Protein AF-A0A933JXW0-F1 (afdb_monomer_lite)

pLDDT: mean 85.75, std 12.62, range [46.47, 98.12]

Sequence (187 aa):
MNSQSIALPLPRIQVPAYEPKTVLMDVRPHVHRRESYLVHEVRIKVIALFQLLSITNVPSGILRIVSGLTSNDLSSTISGILTLAFGVVLVWSGLLLWRLERRGAMMASILSTLSLLVFPLGTVVGAYILWVFHSKKGRVVLSPEYQKVVELTPHLSSTRPAVIRVAAFLGFFGTLALIGLAAMLRA

Secondary structure (DSSP, 8-state):
-------PPPP----------S-----HHHHHHHHHHHHHHHHHHHHHHHHHGGGGHHHHHHHHHHHHHHTT-HHHHHHHHHHHHHHHHHHHHHHHHHTT-HHHHHHHHHHHHHHTTSTTHHHHHHHHHHHHHHSHHHHHHTSHHHHHHHHH-TTS----HHHHHHHHHHHHHHHHHHHHHHHHTT-

Foldseek 3Di:
DDDDDDDDDDPPPPPPPPPVPDPPPPLVVLVVVCVVLLVLLLVLLLQLLLLLLLLVLQVVLVVQLVVCVVVVNPVSNVVSVVSNVSSVLSNVLSVCSNLLAPVSLVSLLVVLVVLCVVPDPSVVVSVVSNCSCPPPSNVVSSDPVNSVSCVSCVVPPSDPVVVNVVSNVCSNVVVVVVVVVVVVVVD

Radius of gyration: 27.24 Å; chains: 1; bounding box: 40×45×106 Å

Structure (mmCIF, N/CA/C/O backbone):
data_AF-A0A933JXW0-F1
#
_entry.id   AF-A0A933JXW0-F1
#
loop_
_atom_site.group_PDB
_atom_site.id
_atom_site.type_symbol
_atom_site.label_atom_id
_atom_site.label_alt_id
_atom_site.label_comp_id
_atom_site.label_asym_id
_atom_site.label_entity_id
_atom_site.label_seq_id
_atom_site.pdbx_PDB_ins_code
_atom_site.Cartn_x
_atom_site.Cartn_y
_atom_site.Cartn_z
_atom_site.occupancy
_atom_site.B_iso_or_equiv
_atom_site.auth_seq_id
_atom_site.auth_comp_id
_atom_site.auth_asym_id
_atom_site.auth_atom_id
_atom_site.pdbx_PDB_model_num
ATOM 1 N N . MET A 1 1 ? 5.692 -33.710 79.771 1.00 46.47 1 MET A N 1
ATOM 2 C CA . MET A 1 1 ? 6.501 -32.771 78.962 1.00 46.47 1 MET A CA 1
ATOM 3 C C . MET A 1 1 ? 5.532 -31.889 78.195 1.00 46.47 1 MET A C 1
ATOM 5 O O . MET A 1 1 ? 4.796 -32.408 77.372 1.00 46.47 1 MET A O 1
ATOM 9 N N . ASN A 1 2 ? 5.427 -30.615 78.576 1.00 49.09 2 ASN A N 1
ATOM 10 C CA . ASN A 1 2 ? 4.367 -29.701 78.145 1.00 49.09 2 ASN A CA 1
ATOM 11 C C . ASN A 1 2 ? 4.966 -28.686 77.158 1.00 49.09 2 ASN A C 1
ATOM 13 O O . ASN A 1 2 ? 5.716 -27.803 77.570 1.00 49.09 2 ASN A O 1
ATOM 17 N N . SER A 1 3 ? 4.720 -28.858 75.859 1.00 57.09 3 SER A N 1
ATOM 18 C CA . SER A 1 3 ? 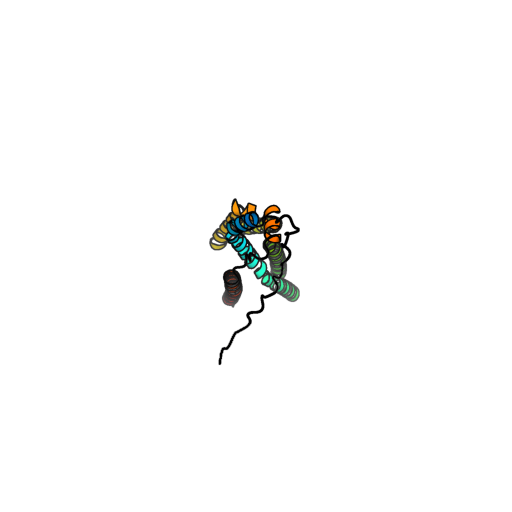5.267 -28.004 74.799 1.00 57.09 3 SER A CA 1
ATOM 19 C C . SER A 1 3 ? 4.346 -26.809 74.548 1.00 57.09 3 SER A C 1
ATOM 21 O O . SER A 1 3 ? 3.437 -26.874 73.722 1.00 57.09 3 SER A O 1
ATOM 23 N N . GLN A 1 4 ? 4.569 -25.711 75.270 1.00 59.31 4 GLN A N 1
ATOM 24 C CA . GLN A 1 4 ? 3.925 -24.434 74.969 1.00 59.31 4 GLN A CA 1
ATOM 25 C C . GLN A 1 4 ? 4.666 -23.747 73.815 1.00 59.31 4 GLN A C 1
ATOM 27 O O . GLN A 1 4 ? 5.760 -23.214 73.983 1.00 59.31 4 GLN A O 1
ATOM 32 N N . SER A 1 5 ? 4.073 -23.785 72.625 1.00 62.28 5 SER A N 1
ATOM 33 C CA . SER A 1 5 ? 4.514 -23.020 71.459 1.00 62.28 5 SER A CA 1
ATOM 34 C C . SER A 1 5 ? 4.111 -21.552 71.617 1.00 62.28 5 SER A C 1
ATOM 36 O O . SER A 1 5 ? 2.931 -21.209 71.533 1.00 62.28 5 SER A O 1
ATOM 38 N N . ILE A 1 6 ? 5.097 -20.687 71.851 1.00 63.91 6 ILE A N 1
ATOM 39 C CA . ILE A 1 6 ? 4.938 -19.233 71.937 1.00 63.91 6 ILE A CA 1
ATOM 40 C C . ILE A 1 6 ? 4.734 -18.692 70.514 1.00 63.91 6 ILE A C 1
ATOM 42 O O . ILE A 1 6 ? 5.679 -18.599 69.733 1.00 63.91 6 ILE A O 1
ATOM 46 N N . ALA A 1 7 ? 3.492 -18.360 70.160 1.00 65.31 7 ALA A N 1
ATOM 47 C CA . ALA A 1 7 ? 3.180 -17.671 68.912 1.00 65.31 7 ALA A CA 1
ATOM 48 C C . ALA A 1 7 ? 3.535 -16.183 69.055 1.00 65.31 7 ALA A C 1
ATOM 50 O O . ALA A 1 7 ? 2.839 -15.428 69.734 1.00 65.31 7 ALA A O 1
ATOM 51 N N . LEU A 1 8 ? 4.638 -15.762 68.433 1.00 72.31 8 LEU A N 1
ATOM 52 C CA . LEU A 1 8 ? 5.007 -14.350 68.350 1.00 72.31 8 LEU A CA 1
ATOM 53 C C . LEU A 1 8 ? 4.041 -13.613 67.403 1.00 72.31 8 LEU A C 1
ATOM 55 O O . LEU A 1 8 ? 3.869 -14.047 66.260 1.00 72.31 8 LEU A O 1
ATOM 59 N N . PRO A 1 9 ? 3.420 -12.498 67.830 1.00 72.06 9 PRO A N 1
ATOM 60 C CA . PRO A 1 9 ? 2.571 -11.701 66.958 1.00 72.06 9 PRO A CA 1
ATOM 61 C C . PRO A 1 9 ? 3.436 -11.017 65.897 1.00 72.06 9 PRO A C 1
ATOM 63 O O . PRO A 1 9 ? 4.339 -10.242 66.214 1.00 72.06 9 PRO A O 1
ATOM 66 N N . LEU A 1 10 ? 3.164 -11.310 64.624 1.00 73.31 10 LEU A N 1
ATOM 67 C CA . LEU A 1 10 ? 3.847 -10.650 63.519 1.00 73.31 10 LEU A CA 1
ATOM 68 C C . LEU A 1 10 ? 3.541 -9.143 63.547 1.00 73.31 10 LEU A C 1
ATOM 70 O O . LEU A 1 10 ? 2.382 -8.757 63.743 1.00 73.31 10 LEU A O 1
ATOM 74 N N . PRO A 1 11 ? 4.553 -8.282 63.340 1.00 70.50 11 PRO A N 1
ATOM 75 C CA . PRO A 1 11 ? 4.348 -6.847 63.278 1.00 70.50 11 PRO A CA 1
ATOM 76 C C . PRO A 1 11 ? 3.364 -6.536 62.152 1.00 70.50 11 PRO A C 1
ATOM 78 O O . PRO A 1 11 ? 3.542 -6.948 61.005 1.00 70.50 11 PRO A O 1
ATOM 81 N N . ARG A 1 12 ? 2.292 -5.819 62.497 1.00 68.69 12 ARG A N 1
ATOM 82 C CA . ARG A 1 12 ? 1.286 -5.369 61.539 1.00 68.69 12 ARG A CA 1
ATOM 83 C C . ARG A 1 12 ? 1.947 -4.298 60.669 1.00 68.69 12 ARG A C 1
ATOM 85 O O . ARG A 1 12 ? 1.991 -3.134 61.053 1.00 68.69 12 ARG A O 1
ATOM 92 N N . ILE A 1 13 ? 2.521 -4.703 59.536 1.00 66.25 13 ILE A N 1
ATOM 93 C CA . ILE A 1 13 ? 3.057 -3.775 58.539 1.00 66.25 13 ILE A CA 1
ATOM 94 C C . ILE A 1 13 ? 1.866 -2.942 58.059 1.00 66.25 13 ILE A C 1
ATOM 96 O O . ILE A 1 13 ? 1.022 -3.425 57.305 1.00 66.25 13 ILE A O 1
ATOM 100 N N . GLN A 1 14 ? 1.758 -1.707 58.550 1.00 63.06 14 GLN A N 1
ATOM 101 C CA . GLN A 1 14 ? 0.865 -0.713 57.973 1.00 63.06 14 GLN A CA 1
ATOM 102 C C . GLN A 1 14 ? 1.442 -0.376 56.604 1.00 63.06 14 GLN A C 1
ATOM 104 O O . GLN A 1 14 ? 2.359 0.433 56.485 1.00 63.06 14 GLN A O 1
ATOM 109 N N . VAL A 1 15 ? 0.955 -1.065 55.572 1.00 67.19 15 VAL A N 1
ATOM 110 C CA . VAL A 1 15 ? 1.207 -0.661 54.192 1.00 67.19 15 VAL A CA 1
ATOM 111 C C . VAL A 1 15 ? 0.552 0.714 54.062 1.00 67.19 15 VAL A C 1
ATOM 113 O O . VAL A 1 15 ? -0.668 0.794 54.244 1.00 67.19 15 VAL A O 1
ATOM 116 N N . PRO A 1 16 ? 1.317 1.801 53.851 1.00 59.00 16 PRO A N 1
ATOM 117 C CA . PRO A 1 16 ? 0.721 3.113 53.662 1.00 59.00 16 PRO A CA 1
ATOM 118 C C . PRO A 1 16 ? -0.283 2.983 52.522 1.00 59.00 16 PRO A C 1
ATOM 120 O O . PRO A 1 16 ? 0.035 2.386 51.489 1.00 59.00 16 PRO A O 1
ATOM 123 N N . ALA A 1 17 ? -1.508 3.462 52.743 1.00 60.62 17 ALA A N 1
ATOM 124 C CA . ALA A 1 17 ? -2.527 3.478 51.710 1.00 60.62 17 ALA A CA 1
ATOM 125 C C . ALA A 1 17 ? -1.896 4.108 50.467 1.00 60.62 17 ALA A C 1
ATOM 127 O O . ALA A 1 17 ? -1.438 5.250 50.507 1.00 60.62 17 ALA A O 1
ATOM 128 N N . TYR A 1 18 ? -1.783 3.323 49.397 1.00 58.16 18 TYR A N 1
ATOM 129 C CA . TYR A 1 18 ? -1.352 3.834 48.111 1.00 58.16 18 TYR A CA 1
ATOM 130 C C . TYR A 1 18 ? -2.444 4.798 47.658 1.00 58.16 18 TYR A C 1
ATOM 132 O O . TYR A 1 18 ? -3.437 4.380 47.071 1.00 58.16 18 TYR A O 1
ATOM 140 N N . GLU A 1 19 ? -2.310 6.074 48.012 1.00 52.84 19 GLU A N 1
ATOM 141 C CA . GLU A 1 19 ? -3.085 7.136 47.397 1.00 52.84 19 GLU A CA 1
ATOM 142 C C . GLU A 1 19 ? -2.586 7.239 45.955 1.00 52.84 19 GLU A C 1
ATOM 144 O O . GLU A 1 19 ? -1.436 7.644 45.736 1.00 52.84 19 GLU A O 1
ATOM 149 N N . PRO A 1 20 ? -3.388 6.835 44.950 1.00 56.78 20 PRO A N 1
ATOM 150 C CA . PRO A 1 20 ? -2.984 6.989 43.569 1.00 56.78 20 PRO A CA 1
ATOM 151 C C . PRO A 1 20 ? -2.892 8.489 43.301 1.00 56.78 20 PRO A C 1
ATOM 153 O O . PRO A 1 20 ? -3.889 9.176 43.103 1.00 56.78 20 PRO A O 1
ATOM 156 N N . LYS A 1 21 ? -1.668 9.017 43.296 1.00 52.41 21 LYS A N 1
ATOM 157 C CA . LYS A 1 21 ? -1.374 10.445 43.102 1.00 52.41 21 LYS A CA 1
ATOM 158 C C . LYS A 1 21 ? -1.603 10.928 41.664 1.00 52.41 21 LYS A C 1
ATOM 160 O O . LYS A 1 21 ? -1.083 11.958 41.251 1.00 52.41 21 LYS A O 1
ATOM 165 N N . THR A 1 22 ? -2.382 10.185 40.889 1.00 56.19 22 THR A N 1
ATOM 166 C CA . THR A 1 22 ? -2.849 10.568 39.566 1.00 56.19 22 THR A CA 1
ATOM 167 C C . THR A 1 22 ? -4.348 10.359 39.561 1.00 56.19 22 THR A C 1
ATOM 169 O O . THR A 1 22 ? -4.837 9.274 39.864 1.00 56.19 22 THR A O 1
ATOM 172 N N . VAL A 1 23 ? -5.083 11.414 39.223 1.00 54.91 23 VAL A N 1
ATOM 173 C CA . VAL A 1 23 ? -6.405 11.295 38.616 1.00 54.91 23 VAL A CA 1
ATOM 174 C C . VAL A 1 23 ? -6.299 10.156 37.604 1.00 54.91 23 VAL A C 1
ATOM 176 O O . VAL A 1 23 ? -5.607 10.306 36.598 1.00 54.91 23 VAL A O 1
ATOM 179 N N . LEU A 1 24 ? -6.864 8.990 37.926 1.00 58.66 24 LEU A N 1
ATOM 180 C CA . LEU A 1 24 ? -6.909 7.840 37.034 1.00 58.66 24 LEU A CA 1
ATOM 181 C C . LEU A 1 24 ? -7.646 8.325 35.789 1.00 58.66 24 LEU A C 1
ATOM 183 O O . LEU A 1 24 ? -8.874 8.383 35.790 1.00 58.66 24 LEU A O 1
ATOM 187 N N . MET A 1 25 ? -6.912 8.763 34.762 1.00 60.22 25 MET A N 1
ATOM 188 C CA . MET A 1 25 ? -7.481 9.018 33.449 1.00 60.22 25 MET A CA 1
ATOM 189 C C . MET A 1 25 ? -8.135 7.700 33.074 1.00 60.22 25 MET A C 1
ATOM 191 O O . MET A 1 25 ? -7.435 6.711 32.872 1.00 60.22 25 MET A O 1
ATOM 195 N N . ASP A 1 26 ? -9.464 7.642 33.138 1.00 69.75 26 ASP A N 1
ATOM 196 C CA . ASP A 1 26 ? -10.173 6.394 32.934 1.00 69.75 26 ASP A CA 1
ATOM 197 C C . ASP A 1 26 ? -9.911 5.963 31.487 1.00 69.75 26 ASP A C 1
ATOM 199 O O . ASP A 1 26 ? -10.467 6.517 30.541 1.00 69.75 26 ASP A O 1
ATOM 203 N N . VAL A 1 27 ? -8.978 5.026 31.301 1.00 69.75 27 VAL A N 1
ATOM 204 C CA . VAL A 1 27 ? -8.560 4.547 29.976 1.00 69.75 27 VAL A CA 1
ATOM 205 C C . VAL A 1 27 ? -9.618 3.600 29.396 1.00 69.75 27 VAL A C 1
ATOM 207 O O . VAL A 1 27 ? -9.649 3.366 28.187 1.00 69.75 27 VAL A O 1
ATOM 210 N N . ARG A 1 28 ? -10.540 3.087 30.224 1.00 75.56 28 ARG A N 1
ATOM 211 C CA . ARG A 1 28 ? -11.596 2.142 29.824 1.00 75.56 28 ARG A CA 1
ATOM 212 C C . ARG A 1 28 ? -12.450 2.632 28.642 1.00 75.56 28 ARG A C 1
ATOM 214 O O . ARG A 1 28 ? -12.614 1.852 27.701 1.00 75.56 28 ARG A O 1
ATOM 221 N N . PRO A 1 29 ? -12.940 3.890 28.585 1.00 79.44 29 PRO A N 1
ATOM 222 C CA . PRO A 1 29 ? -13.642 4.406 27.405 1.00 79.44 29 PRO A CA 1
ATOM 223 C C . PRO A 1 29 ? -12.790 4.402 26.127 1.00 79.44 29 PRO A C 1
ATOM 225 O O . PRO A 1 29 ? -13.317 4.154 25.040 1.00 79.44 29 PRO A O 1
ATOM 228 N N . HIS A 1 30 ? -11.479 4.642 26.228 1.00 83.19 30 HIS A N 1
ATOM 229 C CA . HIS A 1 30 ? -10.567 4.615 25.080 1.00 83.19 30 HIS A CA 1
ATOM 230 C C . HIS A 1 30 ? -10.303 3.182 24.590 1.00 83.19 30 HIS A C 1
ATOM 232 O O . HIS A 1 30 ? -10.285 2.948 23.380 1.00 83.19 30 HIS A O 1
ATOM 238 N N . VAL A 1 31 ? -10.187 2.221 25.512 1.00 83.81 31 VAL A N 1
ATOM 239 C CA . VAL A 1 31 ? -10.064 0.781 25.219 1.00 83.81 31 VAL A CA 1
ATOM 240 C C . VAL A 1 31 ? -11.294 0.272 24.473 1.00 83.81 31 VAL A C 1
ATOM 242 O O . VAL A 1 31 ? -11.166 -0.231 23.357 1.00 83.81 31 VAL A O 1
ATOM 245 N N . HIS A 1 32 ? -12.492 0.498 25.021 1.00 84.88 32 HIS A N 1
ATOM 246 C CA . HIS A 1 32 ? -13.736 0.024 24.410 1.00 84.88 32 HIS A CA 1
ATOM 247 C C . HIS A 1 32 ? -13.980 0.648 23.026 1.00 84.88 32 HIS A C 1
ATOM 249 O O . HIS A 1 32 ? -14.412 -0.016 22.075 1.00 84.88 32 HIS A O 1
ATOM 255 N N . ARG A 1 33 ? -13.634 1.937 22.880 1.00 86.12 33 ARG A N 1
ATOM 256 C CA . ARG A 1 33 ? -13.668 2.617 21.583 1.00 86.12 33 ARG A CA 1
ATOM 257 C C . ARG A 1 33 ? -12.732 1.929 20.592 1.00 86.12 33 ARG A C 1
ATOM 259 O O . ARG A 1 33 ? -13.157 1.669 19.472 1.00 86.12 33 ARG A O 1
ATOM 266 N N . ARG A 1 34 ? -11.492 1.608 20.970 1.00 86.06 34 ARG A N 1
ATOM 267 C CA . ARG A 1 34 ? -10.531 0.973 20.057 1.00 86.06 34 ARG A CA 1
ATOM 268 C C . ARG A 1 34 ? -10.927 -0.449 19.672 1.00 86.06 34 ARG A C 1
ATOM 270 O O . ARG A 1 34 ? -10.869 -0.781 18.491 1.00 86.06 34 ARG A O 1
ATOM 277 N N . GLU A 1 35 ? -11.383 -1.264 20.619 1.00 87.44 35 GLU A N 1
ATOM 278 C CA . GLU A 1 35 ? -11.841 -2.638 20.357 1.00 87.44 35 GLU A CA 1
ATOM 279 C C . GLU A 1 35 ? -12.924 -2.689 19.271 1.00 87.44 35 GLU A C 1
ATOM 281 O O . GLU A 1 35 ? -12.872 -3.526 18.367 1.00 87.44 35 GLU A O 1
ATOM 286 N N . SER A 1 36 ? -13.837 -1.714 19.286 1.00 89.06 36 SER A N 1
ATOM 287 C CA . SER A 1 36 ? -14.923 -1.587 18.307 1.00 89.06 36 SER A CA 1
ATOM 288 C C . SER A 1 36 ? -14.447 -1.323 16.867 1.00 89.06 36 SER A C 1
ATOM 290 O O . SER A 1 36 ? -15.160 -1.638 15.908 1.00 89.06 36 SER A O 1
ATOM 292 N N . TYR A 1 37 ? -13.248 -0.756 16.690 1.00 91.62 37 TYR A N 1
ATOM 293 C CA . TYR A 1 37 ? -12.676 -0.404 15.383 1.00 91.62 37 TYR A CA 1
ATOM 294 C C . TYR A 1 37 ? -11.429 -1.215 15.007 1.00 91.62 37 TYR A C 1
ATOM 296 O O . TYR A 1 37 ? -10.951 -1.105 13.875 1.00 91.62 37 TYR A O 1
ATOM 304 N N . LEU A 1 38 ? -10.949 -2.090 15.893 1.00 89.88 38 LEU A N 1
ATOM 305 C CA . LEU A 1 38 ? -9.699 -2.835 15.730 1.00 89.88 38 LEU A CA 1
ATOM 306 C C . LEU A 1 38 ? -9.685 -3.691 14.456 1.00 89.88 38 LEU A C 1
ATOM 308 O O . LEU A 1 38 ? -8.700 -3.708 13.723 1.00 89.88 38 LEU A O 1
ATOM 312 N N . VAL A 1 39 ? -10.806 -4.337 14.122 1.00 89.38 39 VAL A N 1
ATOM 313 C CA . VAL A 1 39 ? -10.937 -5.115 12.874 1.00 89.38 39 VAL A CA 1
ATOM 314 C C . VAL A 1 39 ? -10.747 -4.233 11.636 1.00 89.38 39 VAL A C 1
ATOM 316 O O . VAL A 1 39 ? -10.154 -4.663 10.648 1.00 89.38 39 VAL A O 1
ATOM 319 N N . HIS A 1 40 ? -11.242 -2.996 11.671 1.00 91.44 40 HIS A N 1
ATOM 320 C CA . HIS A 1 40 ? -11.142 -2.069 10.544 1.00 91.44 40 HIS A CA 1
ATOM 321 C C . HIS A 1 40 ? -9.738 -1.463 10.442 1.00 91.44 40 HIS A C 1
ATOM 323 O O . HIS A 1 40 ? -9.215 -1.325 9.339 1.00 91.44 40 HIS A O 1
ATOM 329 N N . GLU A 1 41 ? -9.090 -1.206 11.581 1.00 92.31 41 GLU A N 1
ATOM 330 C CA . GLU A 1 41 ? -7.670 -0.843 11.656 1.00 92.31 41 GLU A CA 1
ATOM 331 C C . GLU A 1 41 ? -6.778 -1.924 11.024 1.00 92.31 41 GLU A C 1
ATOM 333 O O . GLU A 1 41 ? -5.920 -1.611 10.198 1.00 92.31 41 GLU A O 1
ATOM 338 N N . VAL A 1 42 ? -7.030 -3.205 11.326 1.00 91.19 42 VAL A N 1
ATOM 339 C CA . VAL A 1 42 ? -6.318 -4.339 10.709 1.00 91.19 42 VAL A CA 1
ATOM 340 C C . VAL A 1 42 ? -6.505 -4.357 9.196 1.00 91.19 42 VAL A C 1
ATOM 342 O O . VAL A 1 42 ? -5.530 -4.525 8.471 1.00 91.19 42 VAL A O 1
ATOM 345 N N . ARG A 1 43 ? -7.734 -4.163 8.696 1.00 92.38 43 ARG A N 1
ATOM 346 C CA . ARG A 1 43 ? -8.008 -4.135 7.246 1.00 92.38 43 ARG A CA 1
ATOM 347 C C . ARG A 1 43 ? -7.206 -3.043 6.543 1.00 92.38 43 ARG A C 1
ATOM 349 O O . ARG A 1 43 ? -6.612 -3.310 5.504 1.00 92.38 43 ARG A O 1
ATOM 356 N N . ILE A 1 44 ? -7.142 -1.848 7.131 1.00 93.94 44 ILE A N 1
ATOM 357 C CA . ILE A 1 44 ? -6.343 -0.734 6.604 1.00 93.94 44 ILE A CA 1
ATOM 358 C C . ILE A 1 44 ? -4.852 -1.093 6.598 1.00 93.94 44 ILE A C 1
ATOM 360 O O . ILE A 1 44 ? -4.186 -0.885 5.587 1.00 93.94 44 ILE A O 1
ATOM 364 N N . LYS A 1 45 ? -4.334 -1.702 7.672 1.00 92.69 45 LYS A N 1
ATOM 365 C CA . LYS A 1 45 ? -2.928 -2.140 7.736 1.00 92.69 45 LYS A CA 1
ATOM 366 C C . LYS A 1 45 ? -2.596 -3.264 6.756 1.00 92.69 45 LYS A C 1
ATOM 368 O O . LYS A 1 45 ? -1.493 -3.291 6.226 1.00 92.69 45 LYS A O 1
ATOM 373 N N . VAL A 1 46 ? -3.532 -4.168 6.472 1.00 90.94 46 VAL A N 1
ATOM 374 C CA . VAL A 1 46 ? -3.358 -5.191 5.428 1.00 90.94 46 VAL A CA 1
ATOM 375 C C . VAL A 1 46 ? -3.283 -4.539 4.045 1.00 90.94 46 VAL A C 1
ATOM 377 O O . VAL A 1 46 ? -2.403 -4.886 3.266 1.00 90.94 46 VAL A O 1
ATOM 380 N N . ILE A 1 47 ? -4.135 -3.549 3.749 1.00 93.69 47 ILE A N 1
ATOM 381 C CA . ILE A 1 47 ? -4.048 -2.781 2.492 1.00 93.69 47 ILE A CA 1
ATOM 382 C C . ILE A 1 47 ? -2.706 -2.040 2.407 1.00 93.69 47 ILE A C 1
ATOM 384 O O . ILE A 1 47 ? -2.043 -2.086 1.373 1.00 93.69 47 ILE A O 1
ATOM 388 N N . ALA A 1 48 ? -2.275 -1.409 3.503 1.00 94.38 48 ALA A N 1
ATOM 389 C CA . ALA A 1 48 ? -0.973 -0.753 3.598 1.00 94.38 48 ALA A CA 1
ATOM 390 C C . ALA A 1 48 ? 0.175 -1.729 3.297 1.00 94.38 48 ALA A C 1
ATOM 392 O O . ALA A 1 48 ? 1.058 -1.419 2.504 1.00 94.38 48 ALA A O 1
ATOM 393 N N . LEU A 1 49 ? 0.127 -2.935 3.872 1.00 92.56 49 LEU A N 1
ATOM 394 C CA . LEU A 1 49 ? 1.102 -3.995 3.630 1.00 92.56 49 LEU A CA 1
ATOM 395 C C . LEU A 1 49 ? 1.158 -4.398 2.154 1.00 92.56 49 LEU A C 1
ATOM 397 O O . LEU A 1 49 ? 2.248 -4.493 1.599 1.00 92.56 49 LEU A O 1
ATOM 401 N N . PHE A 1 50 ? 0.007 -4.598 1.506 1.00 90.31 50 PHE A N 1
ATOM 402 C CA . PHE A 1 50 ? -0.037 -4.905 0.073 1.00 90.31 50 PHE A CA 1
ATOM 403 C C . PHE A 1 50 ? 0.618 -3.807 -0.770 1.00 90.31 50 PHE A C 1
ATOM 405 O O . PHE A 1 50 ? 1.358 -4.109 -1.703 1.00 90.31 50 PHE A O 1
ATOM 412 N N . GLN A 1 51 ? 0.413 -2.535 -0.422 1.00 93.50 51 GLN A N 1
ATOM 413 C CA . GLN A 1 51 ? 1.094 -1.430 -1.100 1.00 93.50 51 GLN A CA 1
ATOM 414 C C . GLN A 1 51 ? 2.605 -1.433 -0.831 1.00 93.50 51 GLN A C 1
ATOM 416 O O . GLN A 1 51 ? 3.384 -1.236 -1.760 1.00 93.50 51 GLN A O 1
ATOM 421 N N . LEU A 1 52 ? 3.037 -1.750 0.393 1.00 93.06 52 LEU A N 1
ATOM 422 C CA . LEU A 1 52 ? 4.457 -1.871 0.741 1.00 93.06 52 LEU A CA 1
ATOM 423 C C . LEU A 1 52 ? 5.172 -3.006 -0.007 1.00 93.06 52 LEU A C 1
ATOM 425 O O . LEU A 1 52 ? 6.343 -2.853 -0.344 1.00 93.06 52 LEU A O 1
ATOM 429 N N . LEU A 1 53 ? 4.488 -4.106 -0.342 1.00 90.00 53 LEU A N 1
ATOM 430 C CA . LEU A 1 53 ? 5.064 -5.182 -1.170 1.00 90.00 53 LEU A CA 1
ATOM 431 C C . LEU A 1 53 ? 5.475 -4.711 -2.576 1.00 90.00 53 LEU A C 1
ATOM 433 O O . LEU A 1 53 ? 6.324 -5.330 -3.224 1.00 90.00 53 LEU A O 1
ATOM 437 N N . SER A 1 54 ? 4.948 -3.567 -3.015 1.00 91.00 54 SER A N 1
ATOM 438 C CA . SER A 1 54 ? 5.345 -2.914 -4.266 1.00 91.00 54 SER A CA 1
ATOM 439 C C . SER A 1 54 ? 6.758 -2.329 -4.218 1.00 91.00 54 SER A C 1
ATOM 441 O O . SER A 1 54 ? 7.239 -1.834 -5.233 1.00 91.00 54 SER A O 1
ATOM 443 N N . ILE A 1 55 ? 7.467 -2.434 -3.087 1.00 93.62 55 ILE A N 1
ATOM 444 C CA . ILE A 1 55 ? 8.904 -2.145 -3.001 1.00 93.62 55 ILE A CA 1
ATOM 445 C C . ILE A 1 55 ? 9.718 -2.949 -4.019 1.00 93.62 55 ILE A C 1
ATOM 447 O O . ILE A 1 55 ? 10.741 -2.473 -4.495 1.00 93.62 55 ILE A O 1
ATOM 451 N N . THR A 1 56 ? 9.229 -4.124 -4.420 1.00 88.06 56 THR A N 1
ATOM 452 C CA . THR A 1 56 ? 9.815 -4.954 -5.482 1.00 88.06 56 THR A CA 1
ATOM 453 C C . THR A 1 56 ? 9.813 -4.276 -6.860 1.00 88.06 56 THR A C 1
ATOM 455 O O . THR A 1 56 ? 10.695 -4.548 -7.676 1.00 88.06 56 THR A O 1
ATOM 458 N N . ASN A 1 57 ? 8.900 -3.329 -7.113 1.00 92.12 57 ASN A N 1
ATOM 459 C CA . ASN A 1 57 ? 8.859 -2.568 -8.365 1.00 92.12 57 ASN A CA 1
ATOM 460 C C . ASN A 1 57 ? 10.001 -1.552 -8.474 1.00 92.12 57 ASN A C 1
ATOM 462 O O . ASN A 1 57 ? 10.386 -1.197 -9.583 1.00 92.12 57 ASN A O 1
ATOM 466 N N . VAL A 1 58 ? 10.564 -1.096 -7.350 1.00 95.81 58 VAL A N 1
ATOM 467 C CA . VAL A 1 58 ? 11.662 -0.117 -7.339 1.00 95.81 58 VAL A CA 1
ATOM 468 C C . VAL A 1 58 ? 12.921 -0.675 -8.019 1.00 95.81 58 VAL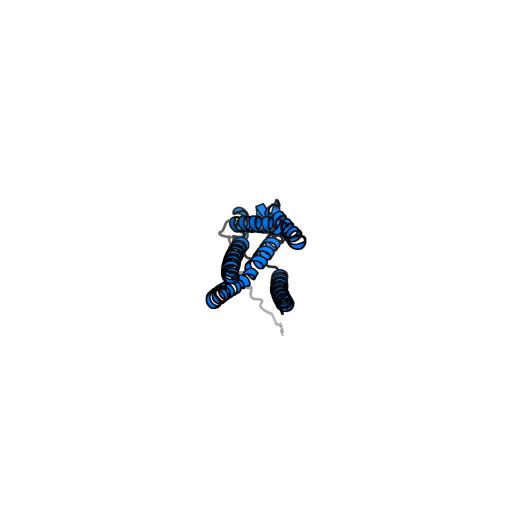 A C 1
ATOM 470 O O . VAL A 1 58 ? 13.339 -0.097 -9.025 1.00 95.81 58 VAL A O 1
ATOM 473 N N . PRO A 1 59 ? 13.509 -1.810 -7.580 1.00 95.31 59 PRO A N 1
ATOM 474 C CA . PRO A 1 59 ? 14.656 -2.386 -8.275 1.00 95.31 59 PRO A CA 1
ATOM 475 C C . PRO A 1 59 ? 14.298 -2.841 -9.696 1.00 95.31 59 PRO A C 1
ATOM 477 O O . PRO A 1 59 ? 15.113 -2.681 -10.598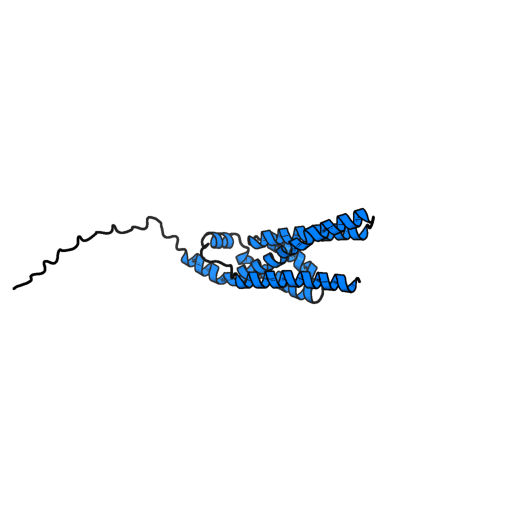 1.00 95.31 59 PRO A O 1
ATOM 480 N N . SER A 1 60 ? 13.076 -3.336 -9.934 1.00 93.88 60 SER A N 1
ATOM 481 C CA . SER A 1 60 ? 12.624 -3.710 -11.284 1.00 93.88 60 SER A CA 1
ATOM 482 C C . SER A 1 60 ? 12.611 -2.519 -12.251 1.00 93.88 60 SER A C 1
ATOM 484 O O . SER A 1 60 ? 13.098 -2.629 -13.377 1.00 93.88 60 SER A O 1
ATOM 486 N N . GLY A 1 61 ? 12.104 -1.365 -11.808 1.00 95.94 61 GLY A N 1
ATOM 487 C CA . GLY A 1 61 ? 12.102 -0.129 -12.585 1.00 95.94 61 GLY A CA 1
ATOM 488 C C . GLY A 1 61 ? 13.517 0.349 -12.898 1.00 95.94 61 GLY A C 1
ATOM 489 O O . GLY A 1 61 ? 13.812 0.642 -14.054 1.00 95.94 61 GLY A O 1
ATOM 490 N N . ILE A 1 62 ? 14.415 0.333 -11.906 1.00 97.56 62 ILE A N 1
ATOM 491 C CA . ILE A 1 62 ? 15.832 0.688 -12.095 1.00 97.56 62 ILE A CA 1
ATOM 492 C C . ILE A 1 62 ? 16.487 -0.230 -13.133 1.00 97.56 62 ILE A C 1
ATOM 494 O O . ILE A 1 62 ? 17.090 0.260 -14.084 1.00 97.56 62 ILE A O 1
ATOM 498 N N . LEU A 1 63 ? 16.327 -1.551 -13.001 1.00 96.56 63 LEU A N 1
ATOM 499 C CA . LEU A 1 63 ? 16.901 -2.519 -13.940 1.00 96.56 63 LEU A CA 1
ATOM 500 C C . LEU A 1 63 ? 16.387 -2.319 -15.372 1.00 96.56 63 LEU A C 1
ATOM 502 O O . LEU A 1 63 ? 17.167 -2.409 -16.316 1.00 96.56 63 LEU A O 1
ATOM 506 N N . ARG A 1 64 ? 15.099 -2.000 -15.551 1.00 97.38 64 ARG A N 1
ATOM 507 C CA . ARG A 1 64 ? 14.517 -1.703 -16.872 1.00 97.38 64 ARG A CA 1
ATOM 508 C C . ARG A 1 64 ? 15.060 -0.424 -17.496 1.00 97.38 64 ARG A C 1
ATOM 510 O O . ARG A 1 64 ? 15.289 -0.404 -18.704 1.00 97.38 64 ARG A O 1
ATOM 517 N N . ILE A 1 65 ? 15.275 0.615 -16.688 1.00 97.94 65 ILE A N 1
ATOM 518 C CA . ILE A 1 65 ? 15.910 1.857 -17.147 1.00 97.94 65 ILE A CA 1
ATOM 519 C C . ILE A 1 65 ? 17.335 1.552 -17.607 1.00 97.94 65 ILE A C 1
ATOM 521 O O . ILE A 1 65 ? 17.682 1.882 -18.733 1.00 97.94 65 ILE A O 1
ATOM 525 N N . VAL A 1 66 ? 18.131 0.867 -16.778 1.00 98.12 66 VAL A N 1
ATOM 526 C CA . VAL A 1 66 ? 19.512 0.491 -17.125 1.00 98.12 66 VAL A CA 1
ATOM 527 C C . VAL A 1 66 ? 19.535 -0.336 -18.409 1.00 98.12 66 VAL A C 1
ATOM 529 O O . VAL A 1 66 ? 20.246 0.016 -19.343 1.00 98.12 66 VAL A O 1
ATOM 532 N N . SER A 1 67 ? 18.699 -1.373 -18.494 1.00 96.31 67 SER A N 1
ATOM 533 C CA . SER A 1 67 ? 18.590 -2.214 -19.686 1.00 96.31 67 SER A CA 1
ATOM 534 C C . SER A 1 67 ? 18.213 -1.411 -20.929 1.00 96.31 67 SER A C 1
ATOM 536 O O . SER A 1 67 ? 18.831 -1.608 -21.967 1.00 96.31 67 SER A O 1
ATOM 538 N N . GLY A 1 68 ? 17.225 -0.515 -20.829 1.00 97.38 68 GLY A N 1
ATOM 539 C CA . GLY A 1 68 ? 16.770 0.307 -21.951 1.00 97.38 68 GLY A CA 1
ATOM 540 C C . GLY A 1 68 ? 17.830 1.295 -22.431 1.00 97.38 68 GLY A C 1
ATOM 541 O O . GLY A 1 68 ? 17.998 1.472 -23.633 1.00 97.38 68 GLY A O 1
ATOM 542 N N . LEU A 1 69 ? 18.602 1.878 -21.511 1.00 97.56 69 LEU A N 1
ATOM 543 C CA . LEU A 1 69 ? 19.726 2.749 -21.855 1.00 97.56 69 LEU A CA 1
ATOM 544 C C . LEU A 1 69 ? 20.869 1.969 -22.518 1.00 97.56 69 LEU A C 1
ATOM 546 O O . LEU A 1 69 ? 21.446 2.449 -23.486 1.00 97.56 69 LEU A O 1
ATOM 550 N N . THR A 1 70 ? 21.186 0.760 -22.042 1.00 97.81 70 THR A N 1
ATOM 551 C CA . THR A 1 70 ? 22.235 -0.082 -22.643 1.00 97.81 70 THR A CA 1
ATOM 552 C C . THR A 1 70 ? 21.856 -0.578 -24.040 1.00 97.81 70 THR A C 1
ATOM 554 O O . THR A 1 70 ? 22.720 -0.657 -24.910 1.00 97.81 70 THR A O 1
ATOM 557 N N . SER A 1 71 ? 20.582 -0.897 -24.277 1.00 96.69 71 SER A N 1
ATOM 558 C CA . SER A 1 71 ? 20.099 -1.375 -25.578 1.00 96.69 71 SER A CA 1
ATOM 559 C C . SER A 1 71 ? 19.617 -0.265 -26.519 1.00 96.69 71 SER A C 1
ATOM 561 O O . SER A 1 71 ? 19.183 -0.576 -27.626 1.00 96.69 71 SER A O 1
ATOM 563 N N . ASN A 1 72 ? 19.670 1.008 -26.104 1.00 96.62 72 ASN A N 1
ATOM 564 C CA . ASN A 1 72 ? 19.024 2.139 -26.786 1.00 96.62 72 ASN A CA 1
ATOM 565 C C . ASN A 1 72 ? 17.523 1.906 -27.079 1.00 96.62 72 ASN A C 1
ATOM 567 O O . ASN A 1 72 ? 16.976 2.443 -28.043 1.00 96.62 72 ASN A O 1
ATOM 571 N N . ASP A 1 73 ? 16.839 1.117 -26.244 1.00 97.31 73 ASP A N 1
ATOM 572 C CA . ASP A 1 73 ? 15.399 0.886 -26.342 1.00 97.31 73 ASP A CA 1
ATOM 573 C C . ASP A 1 73 ? 14.629 1.916 -25.501 1.00 97.31 73 ASP A C 1
ATOM 575 O O . ASP A 1 73 ? 14.538 1.848 -24.264 1.00 97.31 73 ASP A O 1
ATOM 579 N N . LEU A 1 74 ? 14.030 2.877 -26.205 1.00 95.88 74 LEU A N 1
ATOM 580 C CA . LEU A 1 74 ? 13.202 3.917 -25.606 1.00 95.88 74 LEU A CA 1
ATOM 581 C C . LEU A 1 74 ? 11.985 3.331 -24.872 1.00 95.88 74 LEU A C 1
ATOM 583 O O . LEU A 1 74 ? 11.600 3.845 -23.821 1.00 95.88 74 LEU A O 1
ATOM 587 N N . SER A 1 75 ? 11.403 2.243 -25.382 1.00 95.44 75 SER A N 1
ATOM 588 C CA . SER A 1 75 ? 10.215 1.619 -24.795 1.00 95.44 75 SER A CA 1
ATOM 589 C C . SER A 1 75 ? 10.534 1.011 -23.429 1.00 95.44 75 SER A C 1
ATOM 591 O O . SER A 1 75 ? 9.862 1.320 -22.437 1.00 95.44 75 SER A O 1
ATOM 593 N N . SER A 1 76 ? 11.621 0.233 -23.333 1.00 94.06 76 SER A N 1
ATOM 594 C CA . SER A 1 76 ? 12.112 -0.279 -22.047 1.00 94.06 76 SER A CA 1
ATOM 595 C C . SER A 1 76 ? 12.413 0.859 -21.069 1.00 94.06 76 SER A C 1
ATOM 597 O O . SER A 1 76 ? 11.988 0.794 -19.912 1.00 94.06 76 SER A O 1
ATOM 599 N N . THR A 1 77 ? 13.053 1.935 -21.533 1.00 96.69 77 THR A N 1
ATOM 600 C CA . THR A 1 77 ? 13.402 3.092 -20.692 1.00 96.69 77 THR A CA 1
ATOM 601 C C . THR A 1 77 ? 12.160 3.775 -20.112 1.00 96.69 77 THR A C 1
ATOM 603 O O . THR A 1 77 ? 12.054 3.931 -18.893 1.00 96.69 77 THR A O 1
ATOM 606 N N . ILE A 1 78 ? 11.176 4.113 -20.955 1.00 97.62 78 ILE A N 1
ATOM 607 C CA . ILE A 1 78 ? 9.914 4.735 -20.522 1.00 97.62 78 ILE A CA 1
ATOM 608 C C . ILE A 1 78 ? 9.170 3.803 -19.562 1.00 97.62 78 ILE A C 1
ATOM 610 O O . ILE A 1 78 ? 8.714 4.235 -18.500 1.00 97.62 78 ILE A O 1
ATOM 614 N N . SER A 1 79 ? 9.087 2.511 -19.890 1.00 96.00 79 SER A N 1
ATOM 615 C CA . SER A 1 79 ? 8.413 1.533 -19.033 1.00 96.00 79 SER A CA 1
ATOM 616 C C . SER A 1 79 ? 9.085 1.405 -17.661 1.00 96.00 79 SER A C 1
ATOM 618 O O . SER A 1 79 ? 8.398 1.259 -16.647 1.00 96.00 79 SER A O 1
ATOM 620 N N . GLY A 1 80 ? 10.416 1.504 -17.606 1.00 97.31 80 GLY A N 1
ATOM 621 C CA . GLY A 1 80 ? 11.196 1.494 -16.375 1.00 97.31 80 GLY A CA 1
ATOM 622 C C . GLY A 1 80 ? 10.931 2.721 -15.505 1.00 97.31 80 GLY A C 1
ATOM 623 O O . GLY A 1 80 ? 10.688 2.565 -14.308 1.00 97.31 80 GLY A O 1
ATOM 624 N N . ILE A 1 81 ? 10.868 3.916 -16.105 1.00 98.00 81 ILE A N 1
ATOM 625 C CA . ILE A 1 81 ? 10.519 5.168 -15.408 1.00 98.00 81 ILE A CA 1
ATOM 626 C C . ILE A 1 81 ? 9.118 5.078 -14.799 1.00 98.00 81 ILE A C 1
ATOM 628 O O . ILE A 1 81 ? 8.942 5.364 -13.615 1.00 98.00 81 ILE A O 1
ATOM 632 N N . LEU A 1 82 ? 8.126 4.639 -15.579 1.00 96.81 82 LEU A N 1
ATOM 633 C CA . LEU A 1 82 ? 6.752 4.483 -15.094 1.00 96.81 82 LEU A CA 1
ATOM 634 C C . LEU A 1 82 ? 6.665 3.445 -13.969 1.00 96.81 82 LEU A C 1
ATOM 636 O O . LEU A 1 82 ? 6.028 3.699 -12.948 1.00 96.81 82 LEU A O 1
ATOM 640 N N . THR A 1 83 ? 7.344 2.302 -14.124 1.00 95.75 83 THR A N 1
ATOM 641 C CA . THR A 1 83 ? 7.388 1.241 -13.102 1.00 95.75 83 THR A CA 1
ATOM 642 C C . THR A 1 83 ? 8.005 1.759 -11.799 1.00 95.75 83 THR A C 1
ATOM 644 O O . THR A 1 83 ? 7.468 1.514 -10.718 1.00 95.75 83 THR A O 1
ATOM 647 N N . LEU A 1 84 ? 9.107 2.510 -11.897 1.00 97.00 84 LEU A N 1
ATOM 648 C CA . LEU A 1 84 ? 9.799 3.095 -10.753 1.00 97.00 84 LEU A CA 1
ATOM 649 C C . LEU A 1 84 ? 8.925 4.132 -10.041 1.00 97.00 84 LEU A C 1
ATOM 651 O O . LEU A 1 84 ? 8.734 4.041 -8.828 1.00 97.00 84 LEU A O 1
ATOM 655 N N . ALA A 1 85 ? 8.354 5.080 -10.790 1.00 96.62 85 ALA A N 1
ATOM 656 C CA . ALA A 1 85 ? 7.476 6.110 -10.244 1.00 96.62 85 ALA A CA 1
ATOM 657 C C . ALA A 1 85 ? 6.273 5.490 -9.519 1.00 96.62 85 ALA A C 1
ATOM 659 O O . ALA A 1 85 ? 5.962 5.861 -8.386 1.00 96.62 85 ALA A O 1
ATOM 660 N N . PHE A 1 86 ? 5.641 4.488 -10.132 1.00 95.00 86 PHE A N 1
ATOM 661 C CA . PHE A 1 86 ? 4.509 3.783 -9.541 1.00 95.00 86 PHE A CA 1
ATOM 662 C C . PHE A 1 86 ? 4.899 3.017 -8.269 1.00 95.00 86 PHE A C 1
ATOM 664 O O . PHE A 1 86 ? 4.187 3.081 -7.265 1.00 95.00 86 PHE A O 1
ATOM 671 N N . GLY A 1 87 ? 6.058 2.348 -8.272 1.00 95.56 87 GLY A N 1
ATOM 672 C CA . GLY A 1 87 ? 6.607 1.669 -7.097 1.00 95.56 87 GLY A CA 1
ATOM 673 C C . GLY A 1 87 ? 6.841 2.621 -5.923 1.00 95.56 87 GLY A C 1
ATOM 674 O O . GLY A 1 87 ? 6.407 2.338 -4.807 1.00 95.56 87 GLY A O 1
ATOM 675 N N . VAL A 1 88 ? 7.451 3.782 -6.176 1.00 96.75 88 VAL A N 1
ATOM 676 C CA . VAL A 1 88 ? 7.698 4.805 -5.147 1.00 96.75 88 VAL A CA 1
ATOM 677 C C . VAL A 1 88 ? 6.387 5.336 -4.566 1.00 96.75 88 VAL A C 1
ATOM 679 O O . VAL A 1 88 ? 6.242 5.389 -3.345 1.00 96.75 88 VAL A O 1
ATOM 682 N N . VAL A 1 89 ? 5.410 5.677 -5.415 1.00 96.06 89 VAL A N 1
ATOM 683 C CA . VAL A 1 89 ? 4.099 6.179 -4.969 1.00 96.06 89 VAL A CA 1
ATOM 684 C C . VAL A 1 89 ? 3.368 5.144 -4.111 1.00 96.06 89 VAL A C 1
ATOM 686 O O . VAL A 1 89 ? 2.816 5.497 -3.068 1.00 96.06 89 VAL A O 1
ATOM 689 N N . LEU A 1 90 ? 3.390 3.867 -4.505 1.00 94.88 90 LEU A N 1
ATOM 690 C CA . LEU A 1 90 ? 2.760 2.788 -3.742 1.00 94.88 90 LEU A CA 1
ATOM 691 C C . LEU A 1 90 ? 3.434 2.563 -2.390 1.00 94.88 90 LEU A C 1
ATOM 693 O O . LEU A 1 90 ? 2.742 2.492 -1.378 1.00 94.88 90 LEU A O 1
ATOM 697 N N . VAL A 1 91 ? 4.767 2.505 -2.346 1.00 96.12 91 VAL A N 1
ATOM 698 C CA . VAL A 1 91 ? 5.501 2.355 -1.080 1.00 96.12 91 VAL A CA 1
ATOM 699 C C . VAL A 1 91 ? 5.219 3.540 -0.160 1.00 96.12 91 VAL A C 1
ATOM 701 O O . VAL A 1 91 ? 4.897 3.346 1.011 1.00 96.12 91 VAL A O 1
ATOM 704 N N . TRP A 1 92 ? 5.265 4.763 -0.687 1.00 96.94 92 TRP A N 1
ATOM 705 C CA . TRP A 1 92 ? 4.972 5.973 0.078 1.00 96.94 92 TRP A CA 1
ATOM 706 C C . TRP A 1 92 ? 3.543 5.978 0.636 1.00 96.94 92 TRP A C 1
ATOM 708 O O . TRP A 1 92 ? 3.331 6.215 1.827 1.00 96.94 92 TRP A O 1
ATOM 718 N N . SER A 1 93 ? 2.556 5.650 -0.201 1.00 96.44 93 SER A N 1
ATOM 719 C CA . SER A 1 93 ? 1.154 5.508 0.203 1.00 96.44 93 SER A CA 1
ATOM 720 C C . SER A 1 93 ? 0.979 4.424 1.275 1.00 96.44 93 SER A C 1
ATOM 722 O O . SER A 1 93 ? 0.304 4.652 2.282 1.00 96.44 93 SER A O 1
ATOM 724 N N . GLY A 1 94 ? 1.652 3.281 1.116 1.00 95.75 94 GLY A N 1
ATOM 725 C CA . GLY A 1 94 ? 1.659 2.189 2.084 1.00 95.75 94 GLY A CA 1
ATOM 726 C C . GLY A 1 94 ? 2.230 2.609 3.439 1.00 95.75 94 GLY A C 1
ATOM 727 O O . GLY A 1 94 ? 1.630 2.314 4.470 1.00 95.75 94 GLY A O 1
ATOM 728 N N . LEU A 1 95 ? 3.331 3.366 3.460 1.00 96.00 95 LEU A N 1
ATOM 729 C CA . LEU A 1 95 ? 3.923 3.896 4.695 1.00 96.00 95 LEU A CA 1
ATOM 730 C C . LEU A 1 95 ? 2.976 4.866 5.416 1.00 96.00 95 LEU A C 1
ATOM 732 O O . LEU A 1 95 ? 2.801 4.765 6.632 1.00 96.00 95 LEU A O 1
ATOM 736 N N . LEU A 1 96 ? 2.328 5.772 4.678 1.00 95.81 96 LEU A N 1
ATOM 737 C CA . LEU A 1 96 ? 1.346 6.705 5.241 1.00 95.81 96 LEU A CA 1
ATOM 738 C C . LEU A 1 96 ? 0.118 5.971 5.801 1.00 95.81 96 LEU A C 1
ATOM 740 O O . LEU A 1 96 ? -0.358 6.284 6.893 1.00 95.81 96 LEU A O 1
ATOM 744 N N . LEU A 1 97 ? -0.384 4.959 5.088 1.00 95.19 97 LEU A N 1
ATOM 745 C CA . LEU A 1 97 ? -1.495 4.129 5.558 1.00 95.19 97 LEU A CA 1
ATOM 746 C C . LEU A 1 97 ? -1.124 3.275 6.770 1.00 95.19 97 LEU A C 1
ATOM 748 O O . LEU A 1 97 ? -1.968 3.057 7.639 1.00 95.19 97 LEU A O 1
ATOM 752 N N . TRP A 1 98 ? 0.124 2.814 6.859 1.00 93.50 98 TRP A N 1
ATOM 753 C CA . TRP A 1 98 ? 0.611 2.075 8.024 1.00 93.50 98 TRP A CA 1
ATOM 754 C C . TRP A 1 98 ? 0.539 2.920 9.300 1.00 93.50 98 TRP A C 1
ATOM 756 O O . TRP A 1 98 ? 0.221 2.410 10.375 1.00 93.50 98 TRP A O 1
ATOM 766 N N . ARG A 1 99 ? 0.760 4.230 9.154 1.00 91.56 99 ARG A N 1
ATOM 767 C CA . ARG A 1 99 ? 0.595 5.248 10.200 1.00 91.56 99 ARG A CA 1
ATOM 768 C C . ARG A 1 99 ? -0.854 5.716 10.380 1.00 91.56 99 ARG A C 1
ATOM 770 O O . ARG A 1 99 ? -1.107 6.620 11.167 1.00 91.56 99 ARG A O 1
ATOM 777 N N . LEU A 1 100 ? -1.811 5.103 9.675 1.00 92.94 100 LEU A N 1
ATOM 778 C CA . LEU A 1 100 ? -3.231 5.472 9.669 1.00 92.94 100 LEU A CA 1
ATOM 779 C C . LEU A 1 100 ? -3.463 6.943 9.284 1.00 92.94 100 LEU A C 1
ATOM 781 O O . LEU A 1 100 ? -4.410 7.573 9.754 1.00 92.94 100 LEU A O 1
ATOM 785 N N . GLU A 1 101 ? -2.603 7.515 8.440 1.00 94.50 101 GLU A N 1
ATOM 786 C CA . GLU A 1 101 ? -2.741 8.900 8.008 1.00 94.50 101 GLU A CA 1
ATOM 787 C C . GLU A 1 101 ? -3.777 9.040 6.889 1.00 94.50 101 GLU A C 1
ATOM 789 O O . GLU A 1 101 ? -3.769 8.320 5.884 1.00 94.50 101 GLU A O 1
ATOM 794 N N . ARG A 1 102 ? -4.631 10.063 7.001 1.00 94.75 102 ARG A N 1
ATOM 795 C CA . ARG A 1 102 ? -5.642 10.387 5.983 1.00 94.75 102 ARG A CA 1
ATOM 796 C C . ARG A 1 102 ? -5.037 10.684 4.604 1.00 94.75 102 ARG A C 1
ATOM 798 O O . ARG A 1 102 ? -5.685 10.433 3.591 1.00 94.75 102 ARG A O 1
ATOM 805 N N . ARG A 1 103 ? -3.797 11.190 4.556 1.00 94.62 103 ARG A N 1
ATOM 806 C CA . ARG A 1 103 ? -3.060 11.444 3.305 1.00 94.62 103 ARG A CA 1
ATOM 807 C C . ARG A 1 103 ? -2.806 10.152 2.527 1.00 94.62 103 ARG A C 1
ATOM 809 O O . ARG A 1 103 ? -3.052 10.119 1.325 1.00 94.62 103 ARG A O 1
ATOM 816 N N . GLY A 1 104 ? -2.401 9.084 3.218 1.00 93.00 104 GLY A N 1
ATOM 817 C CA . GLY A 1 104 ? -2.209 7.766 2.606 1.00 93.00 104 GLY A CA 1
ATOM 818 C C . GLY A 1 104 ? -3.512 7.206 2.041 1.00 93.00 104 GLY A C 1
ATOM 819 O O . GLY A 1 104 ? -3.544 6.718 0.917 1.00 93.00 104 GLY A O 1
ATOM 820 N N . ALA A 1 105 ? -4.620 7.371 2.770 1.00 94.12 105 ALA A N 1
ATOM 821 C CA . ALA A 1 105 ? -5.934 6.945 2.292 1.00 94.12 105 ALA A CA 1
ATOM 822 C C . ALA A 1 105 ? -6.380 7.688 1.026 1.00 94.12 105 ALA A C 1
ATOM 824 O O . ALA A 1 105 ? -6.942 7.068 0.132 1.00 94.12 105 ALA A O 1
ATOM 825 N N . MET A 1 106 ? -6.093 8.989 0.907 1.00 95.00 106 MET A N 1
ATOM 826 C CA . MET A 1 106 ? -6.411 9.749 -0.305 1.00 95.00 106 MET A CA 1
ATOM 827 C C . MET A 1 106 ? -5.653 9.211 -1.527 1.00 95.00 106 MET A C 1
ATOM 829 O O . MET A 1 106 ? -6.265 8.981 -2.567 1.00 95.00 106 MET A O 1
ATOM 833 N N . MET A 1 107 ? -4.347 8.957 -1.390 1.00 95.50 107 MET A N 1
ATOM 834 C CA . MET A 1 107 ? -3.531 8.392 -2.473 1.00 95.50 107 MET A CA 1
ATOM 835 C C . MET A 1 107 ? -4.011 6.992 -2.862 1.00 95.50 107 MET A C 1
ATOM 837 O O . MET A 1 107 ? -4.216 6.700 -4.039 1.00 95.50 107 MET A O 1
ATOM 841 N N . ALA A 1 108 ? -4.272 6.146 -1.867 1.00 94.75 108 ALA A N 1
ATOM 842 C CA . ALA A 1 108 ? -4.779 4.803 -2.086 1.00 94.75 108 ALA A CA 1
ATOM 843 C C . ALA A 1 108 ? -6.173 4.784 -2.732 1.00 94.75 108 ALA A C 1
ATOM 845 O O . ALA A 1 108 ? -6.433 3.916 -3.564 1.00 94.75 108 ALA A O 1
ATOM 846 N N . SER A 1 109 ? -7.048 5.741 -2.407 1.00 95.56 109 SER A N 1
ATOM 847 C CA . SER A 1 109 ? -8.336 5.910 -3.086 1.00 95.56 109 SER A CA 1
ATOM 848 C C . SER A 1 109 ? -8.152 6.288 -4.557 1.00 95.56 109 SER A C 1
ATOM 850 O O . SER A 1 109 ? -8.793 5.676 -5.402 1.00 95.56 109 SER A O 1
ATOM 852 N N . ILE A 1 110 ? -7.255 7.229 -4.887 1.00 96.38 110 ILE A N 1
ATOM 853 C CA . ILE A 1 110 ? -6.972 7.607 -6.287 1.00 96.38 110 ILE A CA 1
ATOM 854 C C . ILE A 1 110 ? -6.483 6.389 -7.078 1.00 96.38 110 ILE A C 1
ATOM 856 O O . ILE A 1 110 ? -7.015 6.081 -8.144 1.00 96.38 110 ILE A O 1
ATOM 860 N N . LEU A 1 111 ? -5.517 5.655 -6.524 1.00 94.25 111 LEU A N 1
ATOM 861 C CA . LEU A 1 111 ? -4.982 4.439 -7.138 1.00 94.25 111 LEU A CA 1
ATOM 862 C C . LEU A 1 111 ? -6.049 3.348 -7.297 1.00 94.25 111 LEU A C 1
ATOM 864 O O . LEU A 1 111 ? -6.080 2.663 -8.316 1.00 94.25 111 LEU A O 1
ATOM 868 N N . SER A 1 112 ? -6.952 3.215 -6.325 1.00 94.06 112 SER A N 1
ATOM 869 C CA . SER A 1 112 ? -8.055 2.248 -6.385 1.00 94.06 112 SER A CA 1
ATOM 870 C C . SER A 1 112 ? -9.100 2.621 -7.427 1.00 94.06 112 SER A C 1
ATOM 872 O O . SER A 1 112 ? -9.655 1.740 -8.070 1.00 94.06 112 SER A O 1
ATOM 874 N N . THR A 1 113 ? -9.351 3.912 -7.647 1.00 95.94 113 THR A N 1
ATOM 875 C CA . THR A 1 113 ? -10.210 4.368 -8.747 1.00 95.94 113 THR A CA 1
ATOM 876 C C . THR A 1 113 ? -9.597 4.010 -10.097 1.00 95.94 113 THR A C 1
ATOM 878 O O . THR A 1 113 ? -10.303 3.517 -10.971 1.00 95.94 113 THR A O 1
ATOM 881 N N . LEU A 1 114 ? -8.280 4.186 -10.261 1.00 94.69 114 LEU A N 1
ATOM 882 C CA . LEU A 1 114 ? -7.586 3.766 -11.483 1.00 94.69 114 LEU A CA 1
ATOM 883 C C . LEU A 1 114 ? -7.635 2.247 -11.671 1.00 94.69 114 LEU A C 1
ATOM 885 O O . LEU A 1 114 ? -7.818 1.777 -12.792 1.00 94.69 114 LEU A O 1
ATOM 889 N N . SER A 1 115 ? -7.537 1.467 -10.590 1.00 91.31 115 SER A N 1
ATOM 890 C CA . SER A 1 115 ? -7.626 0.009 -10.693 1.00 91.31 115 SER A CA 1
ATOM 891 C C . SER A 1 115 ? -9.008 -0.476 -11.130 1.00 91.31 115 SER A C 1
ATOM 893 O O . SER A 1 115 ? -9.101 -1.578 -11.662 1.00 91.31 115 SER A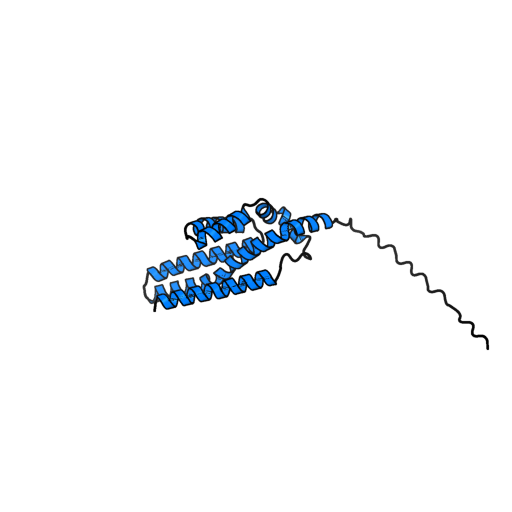 O 1
ATOM 895 N N . LEU A 1 116 ? -10.070 0.331 -10.983 1.00 93.44 116 LEU A N 1
ATOM 896 C CA . LEU A 1 116 ? -11.406 -0.034 -11.468 1.00 93.44 116 LEU A CA 1
ATOM 897 C C . LEU A 1 116 ? -11.459 -0.255 -12.982 1.00 93.44 116 LEU A C 1
ATOM 899 O O . LEU A 1 116 ? -12.277 -1.056 -13.432 1.00 93.44 116 LEU A O 1
ATOM 903 N N . LEU A 1 117 ? -10.576 0.407 -13.740 1.00 93.31 117 LEU A N 1
ATOM 904 C CA . LEU A 1 117 ? -10.438 0.242 -15.192 1.00 93.31 117 LEU A CA 1
ATOM 905 C C . LEU A 1 117 ? -9.866 -1.133 -15.574 1.00 93.31 117 LEU A C 1
ATOM 907 O O . LEU A 1 117 ? -10.001 -1.563 -16.716 1.00 93.31 117 LEU A O 1
ATOM 911 N N . VAL A 1 118 ? -9.233 -1.833 -14.629 1.00 88.56 118 VAL A N 1
ATOM 912 C CA . VAL A 1 118 ? -8.624 -3.148 -14.844 1.00 88.56 118 VAL A CA 1
ATOM 913 C C . VAL A 1 118 ? -9.626 -4.237 -14.446 1.00 88.56 118 VAL A C 1
ATOM 915 O O . VAL A 1 118 ? -9.662 -4.697 -13.304 1.00 88.56 118 VAL A O 1
ATOM 918 N N . PHE A 1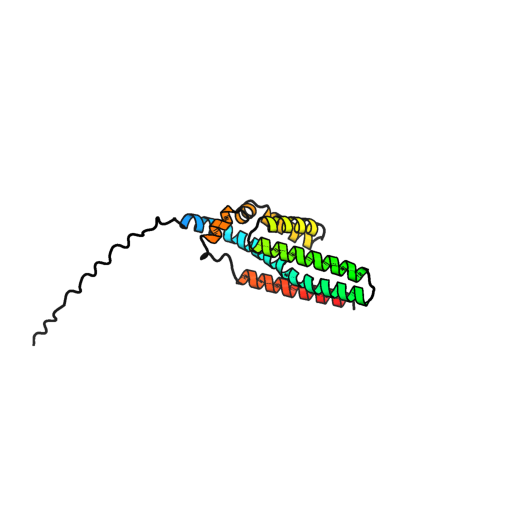 119 ? -10.472 -4.649 -15.386 1.00 88.44 119 PHE A N 1
ATOM 919 C CA . PHE A 1 119 ? -11.510 -5.657 -15.150 1.00 88.44 119 PHE A CA 1
ATOM 920 C C . PHE A 1 119 ? -10.975 -7.099 -15.293 1.00 88.44 119 PHE A C 1
ATOM 922 O O . PHE A 1 119 ? -10.154 -7.347 -16.177 1.00 88.44 119 PHE A O 1
ATOM 929 N N . PRO A 1 120 ? -11.446 -8.081 -14.490 1.00 87.69 120 PRO A N 1
ATOM 930 C CA . PRO A 1 120 ? -12.387 -7.959 -13.362 1.00 87.69 120 PRO A CA 1
ATOM 931 C C . PRO A 1 120 ? -11.715 -7.741 -12.000 1.00 87.69 120 PRO A C 1
ATOM 933 O O . PRO A 1 120 ? -12.326 -7.200 -11.076 1.00 87.69 120 PRO A O 1
ATOM 936 N N . LEU A 1 121 ? -10.461 -8.172 -11.855 1.00 86.19 121 LEU A N 1
ATOM 937 C CA . LEU A 1 121 ? -9.788 -8.230 -10.556 1.00 86.19 121 LEU A CA 1
ATOM 938 C C . LEU A 1 121 ? -9.530 -6.837 -9.970 1.00 86.19 121 LEU A C 1
ATOM 940 O O . LEU A 1 121 ? -9.774 -6.615 -8.784 1.00 86.19 121 LEU A O 1
ATOM 944 N N . GLY A 1 122 ? -9.088 -5.884 -10.791 1.00 84.38 122 GLY A N 1
ATOM 945 C CA . GLY A 1 122 ? -8.839 -4.510 -10.356 1.00 84.38 122 GLY A CA 1
ATOM 946 C C . GLY A 1 122 ? -10.115 -3.774 -9.949 1.00 84.38 122 GLY A C 1
ATOM 947 O O . GLY A 1 122 ? -10.077 -2.985 -9.003 1.00 84.38 122 GLY A O 1
ATOM 948 N N . THR A 1 123 ? -11.252 -4.090 -10.575 1.00 91.88 123 THR A N 1
ATOM 949 C CA . THR A 1 123 ? -12.571 -3.571 -10.191 1.00 91.88 123 THR A CA 1
ATOM 950 C C . THR A 1 123 ? -12.990 -4.051 -8.807 1.00 91.88 123 THR A C 1
ATOM 952 O O . THR A 1 123 ? -13.343 -3.233 -7.960 1.00 91.88 123 THR A O 1
ATOM 955 N N . VAL A 1 124 ? -12.898 -5.356 -8.535 1.00 94.25 124 VAL A N 1
ATOM 956 C CA . VAL A 1 124 ? -13.277 -5.914 -7.22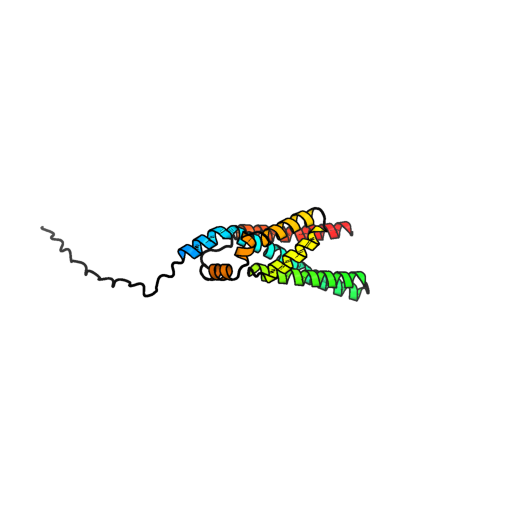5 1.00 94.25 124 VAL A CA 1
ATOM 957 C C . VAL A 1 124 ? -12.366 -5.381 -6.118 1.00 94.25 124 VAL A C 1
ATOM 959 O O . VAL A 1 124 ? -12.849 -4.914 -5.085 1.00 94.25 124 VAL A O 1
ATOM 962 N N . VAL A 1 125 ? -11.049 -5.404 -6.342 1.00 91.62 125 VAL A N 1
ATOM 963 C CA . VAL A 1 125 ? -10.067 -4.930 -5.357 1.00 91.62 125 VAL A CA 1
ATOM 964 C C . VAL A 1 125 ? -10.191 -3.420 -5.144 1.00 91.62 125 VAL A C 1
ATOM 966 O O . VAL A 1 125 ? -10.251 -2.970 -4.000 1.00 91.62 125 VAL A O 1
ATOM 969 N N . GLY A 1 126 ? -10.295 -2.638 -6.220 1.00 93.56 126 GLY A N 1
ATOM 970 C CA . GLY A 1 126 ? -10.427 -1.183 -6.155 1.00 93.56 126 GLY A CA 1
ATOM 971 C C . GLY A 1 126 ? -11.703 -0.750 -5.439 1.00 93.56 126 GLY A C 1
ATOM 972 O O . GLY A 1 126 ? -11.653 0.078 -4.528 1.00 93.56 126 GLY A O 1
ATOM 973 N N . ALA A 1 127 ? -12.839 -1.371 -5.771 1.00 95.81 127 ALA A N 1
ATOM 974 C CA . ALA A 1 127 ? -14.115 -1.093 -5.118 1.00 95.81 127 ALA A CA 1
ATOM 975 C C . ALA A 1 127 ? -14.071 -1.437 -3.622 1.00 95.81 127 ALA A C 1
ATOM 977 O O . ALA A 1 127 ? -14.555 -0.662 -2.794 1.00 95.81 127 ALA A O 1
ATOM 978 N N . TYR A 1 128 ? -13.441 -2.560 -3.257 1.00 95.62 128 TYR A N 1
ATOM 979 C CA . TYR A 1 128 ? -13.259 -2.940 -1.857 1.00 95.62 128 TYR A CA 1
ATOM 980 C C . TYR A 1 128 ? -12.409 -1.922 -1.086 1.00 95.62 128 TYR A C 1
ATOM 982 O O . TYR A 1 128 ? -12.806 -1.493 -0.001 1.00 95.62 128 TYR A O 1
ATOM 990 N N . ILE A 1 129 ? -11.266 -1.502 -1.634 1.00 94.88 129 ILE A N 1
ATOM 991 C CA . ILE A 1 129 ? -10.380 -0.533 -0.976 1.00 94.88 129 ILE A CA 1
ATOM 992 C C . ILE A 1 129 ? -11.091 0.819 -0.798 1.00 94.88 129 ILE A C 1
ATOM 994 O O . ILE A 1 129 ? -11.087 1.377 0.305 1.00 94.88 129 ILE A O 1
ATOM 998 N N . LEU A 1 130 ? -11.770 1.307 -1.842 1.00 96.25 130 LEU A N 1
ATOM 999 C CA . LEU A 1 130 ? -12.594 2.519 -1.779 1.00 96.25 130 LEU A CA 1
ATOM 1000 C C . LEU A 1 130 ? -13.652 2.412 -0.677 1.00 96.25 130 LEU A C 1
ATOM 1002 O O . LEU A 1 130 ? -13.789 3.320 0.147 1.00 96.25 130 LEU A O 1
ATOM 1006 N N . TRP A 1 131 ? -14.358 1.283 -0.600 1.00 96.31 131 TRP A N 1
ATOM 1007 C CA . TRP A 1 131 ? -15.347 1.045 0.446 1.00 96.31 131 TRP A CA 1
ATOM 1008 C C . TRP A 1 131 ? -14.731 1.055 1.853 1.00 96.31 131 TRP A C 1
ATOM 1010 O O . TRP A 1 131 ? -15.278 1.695 2.757 1.00 96.31 131 TRP A O 1
ATOM 1020 N N . VAL A 1 132 ? -13.573 0.414 2.057 1.00 95.00 132 VAL A N 1
ATOM 1021 C CA . VAL A 1 132 ? -12.895 0.379 3.365 1.00 95.00 132 VAL A CA 1
ATOM 1022 C C . VAL A 1 132 ? -12.596 1.792 3.862 1.00 95.00 132 VAL A C 1
ATOM 1024 O O . VAL A 1 132 ? -12.938 2.101 5.010 1.00 95.00 132 VAL A O 1
ATOM 1027 N N . PHE A 1 133 ? -12.028 2.658 3.019 1.00 94.56 133 PHE A N 1
ATOM 1028 C CA . PHE A 1 133 ? -11.646 4.018 3.415 1.00 94.56 133 PHE A CA 1
ATOM 1029 C C . PHE A 1 133 ? -12.830 4.983 3.521 1.00 94.56 133 PHE A C 1
ATOM 1031 O O . PHE A 1 133 ? -12.875 5.792 4.449 1.00 94.56 133 PHE A O 1
ATOM 1038 N N . HIS A 1 134 ? -13.810 4.887 2.618 1.00 95.56 134 HIS A N 1
ATOM 1039 C CA . HIS A 1 134 ? -14.946 5.815 2.581 1.00 95.56 134 HIS A CA 1
ATOM 1040 C C . HIS A 1 134 ? -16.108 5.413 3.503 1.00 95.56 134 HIS A C 1
ATOM 1042 O O . HIS A 1 134 ? -17.001 6.224 3.763 1.00 95.56 134 HIS A O 1
ATOM 1048 N N . SER A 1 135 ? -16.092 4.200 4.062 1.00 94.88 135 SER A N 1
ATOM 1049 C CA . SER A 1 135 ? -17.054 3.786 5.087 1.00 94.88 135 SER A CA 1
ATOM 1050 C C . SER A 1 135 ? -16.994 4.673 6.341 1.00 94.88 135 SER A C 1
ATOM 1052 O O . SER A 1 135 ? -15.958 5.247 6.687 1.00 94.88 135 SER A O 1
ATOM 1054 N N . LYS A 1 136 ? -18.105 4.745 7.093 1.00 94.56 136 LYS A N 1
ATOM 1055 C CA . LYS A 1 136 ? -18.162 5.475 8.377 1.00 94.56 136 LYS A CA 1
ATOM 1056 C C . LYS A 1 136 ? -17.037 5.040 9.328 1.00 94.56 136 LYS A C 1
ATOM 1058 O O . LYS A 1 136 ? -16.387 5.894 9.916 1.00 94.56 136 LYS A O 1
ATOM 1063 N N . LYS A 1 137 ? -16.771 3.730 9.415 1.00 93.06 137 LYS A N 1
ATOM 1064 C CA . LYS A 1 137 ? -15.709 3.159 10.259 1.00 93.06 137 LYS A CA 1
ATOM 1065 C C . LYS A 1 137 ? -14.308 3.528 9.763 1.00 93.06 137 LYS A C 1
ATOM 1067 O O . LYS A 1 137 ? -13.465 3.888 10.575 1.00 93.06 137 LYS A O 1
ATOM 1072 N N . GLY A 1 138 ? -14.074 3.506 8.448 1.00 92.50 138 GLY A N 1
ATOM 1073 C CA . GLY A 1 138 ? -12.793 3.901 7.848 1.00 92.50 138 GLY A CA 1
ATOM 1074 C C . GLY A 1 138 ? -12.420 5.344 8.157 1.00 92.50 138 GLY A C 1
ATOM 1075 O O . GLY A 1 138 ? -11.316 5.612 8.622 1.00 92.50 138 GLY A O 1
ATOM 1076 N N . ARG A 1 139 ? -13.377 6.264 7.998 1.00 94.81 139 ARG A N 1
ATOM 1077 C CA . ARG A 1 139 ? -13.173 7.686 8.315 1.00 94.81 139 ARG A CA 1
ATOM 1078 C C . ARG A 1 139 ? -12.866 7.933 9.791 1.00 94.81 139 ARG A C 1
ATOM 1080 O O . ARG A 1 139 ? -12.087 8.830 10.088 1.00 94.81 139 ARG A O 1
ATOM 1087 N N . VAL A 1 140 ? -13.457 7.145 10.694 1.00 95.44 140 VAL A N 1
ATOM 1088 C CA . VAL A 1 140 ? -13.155 7.217 12.131 1.00 95.44 140 VAL A CA 1
ATOM 1089 C C . VAL A 1 140 ? -11.734 6.736 12.408 1.00 95.44 140 VAL A C 1
ATOM 1091 O O . VAL A 1 140 ? -10.997 7.436 13.083 1.00 95.44 140 VAL A O 1
ATOM 1094 N N . VAL A 1 141 ? -11.318 5.592 11.858 1.00 94.19 141 VAL A N 1
ATOM 1095 C CA . VAL A 1 141 ? -9.966 5.045 12.091 1.00 94.19 141 VAL A CA 1
ATOM 1096 C C . VAL A 1 141 ? -8.861 5.947 11.530 1.00 94.19 141 VAL A C 1
ATOM 1098 O O . VAL A 1 141 ? -7.782 6.031 12.104 1.00 94.19 141 VAL A O 1
ATOM 1101 N N . LEU A 1 142 ? -9.133 6.640 10.423 1.00 94.69 142 LEU A N 1
ATOM 1102 C CA . LEU A 1 142 ? -8.205 7.584 9.791 1.00 94.69 142 LEU A CA 1
ATOM 1103 C C . LEU A 1 142 ? -8.257 8.996 10.402 1.00 94.69 142 LEU A C 1
ATOM 1105 O O . LEU A 1 142 ? -7.642 9.921 9.863 1.00 94.69 142 LEU A O 1
ATOM 1109 N N . SER A 1 143 ? -9.033 9.204 11.471 1.00 95.00 143 SER A N 1
ATOM 1110 C CA . SER A 1 143 ? -9.146 10.511 12.112 1.00 95.00 143 SER A CA 1
ATOM 1111 C C . SER A 1 143 ? -7.970 10.766 13.069 1.00 95.00 143 SER A C 1
ATOM 1113 O O . SER A 1 143 ? -7.479 9.835 13.714 1.00 95.00 143 SER A O 1
ATOM 1115 N N . PRO A 1 144 ? -7.543 12.032 13.242 1.00 92.88 144 PRO A N 1
ATOM 1116 C CA . PRO A 1 144 ? -6.516 12.381 14.228 1.00 92.88 144 PRO A CA 1
ATOM 1117 C C . PRO A 1 144 ? -6.921 12.029 15.668 1.00 92.88 144 PRO A C 1
ATOM 1119 O O . PRO A 1 144 ? -6.080 11.722 16.506 1.00 92.88 144 PRO A O 1
ATOM 1122 N N . GLU A 1 145 ? -8.221 12.051 15.974 1.00 91.69 145 GLU A N 1
ATOM 1123 C CA . GLU A 1 145 ? -8.744 11.675 17.292 1.00 91.69 145 GLU A CA 1
ATOM 1124 C C . GLU A 1 145 ? -8.525 10.190 17.587 1.00 91.69 145 GLU A C 1
ATOM 1126 O O . GLU A 1 145 ? -8.179 9.828 18.710 1.00 91.69 145 GLU A O 1
ATOM 1131 N N . TYR A 1 146 ? -8.701 9.325 16.584 1.00 91.69 146 TYR A N 1
ATOM 1132 C CA . TYR A 1 146 ? -8.460 7.896 16.741 1.00 91.69 146 TYR A CA 1
ATOM 1133 C C . TYR A 1 146 ? -6.966 7.587 16.888 1.00 91.69 146 TYR A C 1
ATOM 1135 O O . TYR A 1 146 ? -6.606 6.720 17.680 1.00 91.69 146 TYR A O 1
ATOM 1143 N N . GLN A 1 147 ? -6.086 8.332 16.212 1.00 90.38 147 GLN A N 1
ATOM 1144 C CA . GLN A 1 147 ? -4.634 8.194 16.390 1.00 90.38 147 GLN A CA 1
ATOM 1145 C C . GLN A 1 147 ? -4.212 8.441 17.847 1.00 90.38 147 GLN A C 1
ATOM 1147 O O . GLN A 1 147 ? -3.487 7.628 18.414 1.00 90.38 147 GLN A O 1
ATOM 1152 N N . LYS A 1 148 ? -4.779 9.460 18.508 1.00 90.00 148 LYS A N 1
ATOM 1153 C CA . LYS A 1 148 ? -4.561 9.691 19.950 1.00 90.00 148 LYS A CA 1
ATOM 1154 C C . LYS A 1 148 ? -5.017 8.504 20.803 1.00 90.00 148 LYS A C 1
ATOM 1156 O O . LYS A 1 148 ? -4.354 8.133 21.763 1.00 90.00 148 LYS A O 1
ATOM 1161 N N . VAL A 1 149 ? -6.139 7.871 20.450 1.00 89.81 149 VAL A N 1
ATOM 1162 C CA . VAL A 1 149 ? -6.619 6.662 21.145 1.00 89.81 149 VAL A CA 1
ATOM 1163 C C . VAL A 1 149 ? -5.636 5.500 20.974 1.00 89.81 149 VAL A C 1
ATOM 1165 O O . VAL A 1 149 ? -5.404 4.759 21.929 1.00 89.81 149 VAL A O 1
ATOM 1168 N N . VAL A 1 150 ? -5.038 5.340 19.791 1.00 89.00 150 VAL A N 1
ATOM 1169 C CA . VAL A 1 150 ? -4.007 4.322 19.527 1.00 89.00 150 VAL A CA 1
ATOM 1170 C C . VAL A 1 150 ? -2.755 4.573 20.373 1.00 89.00 150 VAL A C 1
ATOM 1172 O O . VAL A 1 150 ? -2.253 3.630 20.984 1.00 89.00 150 VAL A O 1
ATOM 1175 N N . GLU A 1 151 ? -2.298 5.824 20.462 1.00 87.44 151 GLU A N 1
ATOM 1176 C CA . GLU A 1 151 ? -1.144 6.233 21.278 1.00 87.44 151 GLU A CA 1
ATOM 1177 C C . GLU A 1 151 ? -1.365 5.994 22.777 1.00 87.44 151 GLU A C 1
ATOM 1179 O O . GLU A 1 151 ? -0.459 5.538 23.469 1.00 87.44 151 GLU A O 1
ATOM 1184 N N . LEU A 1 152 ? -2.583 6.232 23.273 1.00 85.69 152 LEU A N 1
ATOM 1185 C CA . LEU A 1 152 ? -2.956 6.005 24.674 1.00 85.69 152 LEU A CA 1
ATOM 1186 C C . LEU A 1 152 ? -3.166 4.523 25.021 1.00 85.69 152 LEU A C 1
ATOM 1188 O O . LEU A 1 152 ? -3.224 4.164 26.197 1.00 85.69 152 LEU A O 1
ATOM 1192 N N . THR A 1 153 ? -3.296 3.642 24.024 1.00 87.50 153 THR A N 1
ATOM 1193 C CA . THR A 1 153 ? -3.603 2.216 24.237 1.00 87.50 153 THR A CA 1
ATOM 1194 C C . THR A 1 153 ? -2.578 1.268 23.598 1.00 87.50 153 THR A C 1
ATOM 1196 O O . THR A 1 153 ? -2.963 0.311 22.927 1.00 87.50 153 THR A O 1
ATOM 1199 N N . PRO A 1 154 ? -1.259 1.439 23.810 1.00 82.31 154 PRO A N 1
ATOM 1200 C CA . PRO A 1 154 ? -0.241 0.652 23.105 1.00 82.31 154 PRO A CA 1
ATOM 1201 C C . PRO A 1 154 ? -0.334 -0.859 23.385 1.00 82.31 154 PRO A C 1
ATOM 1203 O O . PRO A 1 154 ? 0.035 -1.667 22.536 1.00 82.31 154 PRO A O 1
ATOM 1206 N N . HIS A 1 155 ? -0.882 -1.245 24.543 1.00 82.25 155 HIS A N 1
ATOM 1207 C CA . HIS A 1 155 ? -1.098 -2.637 24.948 1.00 82.25 155 HIS A CA 1
ATOM 1208 C C . HIS A 1 155 ? -2.137 -3.375 24.083 1.00 82.25 155 HIS A C 1
ATOM 1210 O O . HIS A 1 155 ? -2.059 -4.594 23.931 1.00 82.25 155 HIS A O 1
ATOM 1216 N N . LEU A 1 156 ? -3.086 -2.658 23.469 1.00 78.38 156 LEU A N 1
ATOM 1217 C CA . LEU A 1 156 ? -3.989 -3.223 22.469 1.00 78.38 156 LEU A CA 1
ATOM 1218 C C . LEU A 1 156 ? -3.234 -3.328 21.145 1.00 78.38 156 LEU A C 1
ATOM 1220 O O . LEU A 1 156 ? -3.280 -2.440 20.289 1.00 78.38 156 LEU A O 1
ATOM 1224 N N . SER A 1 157 ? -2.514 -4.434 20.972 1.00 66.25 157 SER A N 1
ATOM 1225 C CA . SER A 1 157 ? -1.923 -4.772 19.683 1.00 66.25 157 SER A CA 1
ATOM 1226 C C . SER A 1 157 ? -3.039 -4.994 18.665 1.00 66.25 157 SER A C 1
ATOM 1228 O O . SER A 1 157 ? -3.679 -6.042 18.612 1.00 66.25 157 SER A O 1
ATOM 1230 N N . SER A 1 158 ? -3.233 -4.003 17.801 1.00 64.00 158 SER A N 1
ATOM 1231 C CA . SER A 1 158 ? -4.031 -4.120 16.576 1.00 64.00 158 SER A CA 1
ATOM 1232 C C . SER A 1 158 ? -3.513 -5.238 15.664 1.00 64.00 158 SER A C 1
ATOM 1234 O O . SER A 1 158 ? -4.251 -5.827 14.883 1.00 64.00 158 SER A O 1
ATOM 1236 N N . THR A 1 159 ? -2.243 -5.606 15.794 1.00 58.69 159 THR A N 1
ATOM 1237 C CA . THR A 1 159 ? -1.597 -6.633 14.992 1.00 58.69 159 THR A CA 1
ATOM 1238 C C . THR A 1 159 ? -2.113 -8.017 15.392 1.00 58.69 159 THR A C 1
ATOM 1240 O O . THR A 1 159 ? -1.732 -8.545 16.433 1.00 58.69 159 THR A O 1
ATOM 1243 N N . ARG A 1 160 ? -2.930 -8.654 14.542 1.00 64.50 160 ARG A N 1
ATOM 1244 C CA . ARG A 1 160 ? -2.982 -10.124 14.485 1.00 64.50 160 ARG A CA 1
ATOM 1245 C C . ARG A 1 160 ? -1.815 -10.568 13.603 1.00 64.50 160 ARG A C 1
ATOM 1247 O O . ARG A 1 160 ? -1.959 -10.542 12.378 1.00 64.50 160 ARG A O 1
ATOM 1254 N N . PRO A 1 161 ? -0.655 -10.944 14.174 1.00 67.38 161 PRO A N 1
ATOM 1255 C CA . PRO A 1 161 ? 0.556 -11.185 13.394 1.00 67.38 161 PRO A CA 1
ATOM 1256 C C . PRO A 1 161 ? 0.368 -12.291 12.351 1.00 67.38 161 PRO A C 1
ATOM 1258 O O . PRO A 1 161 ? 1.016 -12.255 11.313 1.00 67.38 161 PRO A O 1
ATOM 1261 N N . ALA A 1 162 ? -0.554 -13.231 12.583 1.00 72.62 162 ALA A N 1
ATOM 1262 C CA . ALA A 1 162 ? -0.902 -14.271 11.622 1.00 72.62 162 ALA A CA 1
ATOM 1263 C C . ALA A 1 162 ? -1.499 -13.707 10.320 1.00 72.62 162 ALA A C 1
ATOM 1265 O O . ALA A 1 162 ? -1.047 -14.076 9.245 1.00 72.62 162 ALA A O 1
ATOM 1266 N N . VAL A 1 163 ? -2.458 -12.776 10.393 1.00 75.19 163 VAL A N 1
ATOM 1267 C CA . VAL A 1 163 ? -3.121 -12.221 9.195 1.00 75.19 163 VAL A CA 1
ATOM 1268 C C . VAL A 1 163 ? -2.125 -11.451 8.335 1.00 75.19 163 VAL A C 1
ATOM 1270 O O . VAL A 1 163 ? -2.116 -11.596 7.118 1.00 75.19 163 VAL A O 1
ATOM 1273 N N . ILE A 1 164 ? -1.251 -10.672 8.972 1.00 74.19 164 ILE A N 1
ATOM 1274 C CA . ILE A 1 164 ? -0.208 -9.906 8.282 1.00 74.19 164 ILE A CA 1
ATOM 1275 C C . ILE A 1 164 ? 0.834 -10.842 7.670 1.00 74.19 164 ILE A C 1
ATOM 1277 O O . ILE A 1 164 ? 1.205 -10.645 6.520 1.00 74.19 164 ILE A O 1
ATOM 1281 N N . ARG A 1 165 ? 1.272 -11.886 8.388 1.00 76.81 165 ARG A N 1
ATOM 1282 C CA . ARG A 1 165 ? 2.201 -12.886 7.837 1.00 76.81 165 ARG A CA 1
ATOM 1283 C C . ARG A 1 165 ? 1.611 -13.604 6.631 1.00 76.81 165 ARG A C 1
ATOM 1285 O O . ARG A 1 165 ? 2.287 -13.722 5.619 1.00 76.81 165 ARG A O 1
ATOM 1292 N N . VAL A 1 166 ? 0.358 -14.043 6.724 1.00 78.75 166 VAL A N 1
ATOM 1293 C CA . VAL A 1 166 ? -0.341 -14.718 5.623 1.00 78.75 166 VAL A CA 1
ATOM 1294 C C . VAL A 1 166 ? -0.510 -13.768 4.438 1.00 78.75 166 VAL A C 1
ATOM 1296 O O . VAL A 1 166 ? -0.183 -14.148 3.322 1.00 78.75 166 VAL A O 1
ATOM 1299 N N . ALA A 1 167 ? -0.930 -12.519 4.662 1.00 76.88 167 ALA A N 1
ATOM 1300 C CA . ALA A 1 167 ? -1.056 -11.521 3.598 1.00 76.88 167 ALA A CA 1
ATOM 1301 C C . ALA A 1 167 ? 0.293 -11.186 2.940 1.00 76.88 167 ALA A C 1
ATOM 1303 O O . ALA A 1 167 ? 0.365 -11.104 1.718 1.00 76.88 167 ALA A O 1
ATOM 1304 N N . ALA A 1 168 ? 1.366 -11.048 3.726 1.00 78.31 168 ALA A N 1
ATOM 1305 C CA . ALA A 1 168 ? 2.717 -10.851 3.205 1.00 78.31 168 ALA A CA 1
ATOM 1306 C C . ALA A 1 168 ? 3.176 -12.050 2.370 1.00 78.31 168 ALA A C 1
ATOM 1308 O O . ALA A 1 168 ? 3.699 -11.864 1.277 1.00 78.31 168 ALA A O 1
ATOM 1309 N N . PHE A 1 169 ? 2.946 -13.271 2.860 1.00 85.94 169 PHE A N 1
ATOM 1310 C CA . PHE A 1 169 ? 3.312 -14.502 2.166 1.00 85.94 169 PHE A CA 1
ATOM 1311 C C . PHE A 1 169 ? 2.538 -14.648 0.850 1.00 85.94 169 PHE A C 1
ATOM 1313 O O . PHE A 1 169 ? 3.149 -14.772 -0.205 1.00 85.94 169 PHE A O 1
ATOM 1320 N N . LEU A 1 170 ? 1.206 -14.545 0.877 1.00 82.56 170 LEU A N 1
ATOM 1321 C CA . LEU A 1 170 ? 0.375 -14.591 -0.331 1.00 82.56 170 LEU A CA 1
ATOM 1322 C C . LEU A 1 170 ? 0.727 -13.478 -1.316 1.00 82.56 170 LEU A C 1
ATOM 1324 O O . LEU A 1 170 ? 0.794 -13.731 -2.514 1.00 82.56 170 LEU A O 1
ATOM 1328 N N . GLY A 1 171 ? 0.966 -12.262 -0.828 1.00 77.94 171 GLY A N 1
ATOM 1329 C CA . GLY A 1 171 ? 1.349 -11.148 -1.682 1.00 77.94 171 GLY A CA 1
ATOM 1330 C C . GLY A 1 171 ? 2.713 -11.365 -2.339 1.00 77.94 171 GLY A C 1
ATOM 1331 O O . GLY A 1 171 ? 2.836 -11.172 -3.542 1.00 77.94 171 GLY A O 1
ATOM 1332 N N . PHE A 1 172 ? 3.713 -11.824 -1.583 1.00 81.06 172 PHE A N 1
ATOM 1333 C CA . PHE A 1 172 ? 5.062 -12.083 -2.092 1.00 81.06 172 PHE A CA 1
ATOM 1334 C C . PHE A 1 172 ? 5.112 -13.259 -3.077 1.00 81.06 172 PHE A C 1
ATOM 1336 O O . PHE A 1 172 ? 5.672 -13.141 -4.163 1.00 81.06 172 PHE A O 1
ATOM 1343 N N . PHE A 1 173 ? 4.500 -14.395 -2.740 1.00 84.50 173 PHE A N 1
ATOM 1344 C CA . PHE A 1 173 ? 4.450 -15.535 -3.659 1.00 84.50 173 PHE A CA 1
ATOM 1345 C C . PHE A 1 173 ? 3.560 -15.248 -4.870 1.00 84.50 173 PHE A C 1
ATOM 1347 O O . PHE A 1 173 ? 3.882 -15.669 -5.979 1.00 84.50 173 PHE A O 1
ATOM 1354 N N . GLY A 1 174 ? 2.482 -14.483 -4.682 1.00 81.44 174 GLY A N 1
ATOM 1355 C CA . GLY A 1 174 ? 1.624 -14.029 -5.770 1.00 81.44 174 GLY A CA 1
ATOM 1356 C C . GLY A 1 174 ? 2.377 -13.167 -6.783 1.00 81.44 174 GLY A C 1
ATOM 1357 O O . GLY A 1 174 ? 2.268 -13.411 -7.984 1.00 81.44 174 GLY A O 1
ATOM 1358 N N . THR A 1 175 ? 3.187 -12.202 -6.333 1.00 75.44 175 THR A N 1
ATOM 1359 C CA . THR A 1 175 ? 3.991 -11.379 -7.251 1.00 75.44 175 THR A CA 1
ATOM 1360 C C . THR A 1 175 ? 5.053 -12.200 -7.976 1.00 75.44 175 THR A C 1
ATOM 1362 O O . THR A 1 175 ? 5.202 -12.046 -9.187 1.00 75.44 175 THR A O 1
ATOM 1365 N N . LEU A 1 176 ? 5.741 -13.118 -7.289 1.00 80.88 176 LEU A N 1
ATOM 1366 C CA . LEU A 1 176 ? 6.712 -14.013 -7.928 1.00 80.88 176 LEU A CA 1
ATOM 1367 C C . LEU A 1 176 ? 6.072 -14.914 -8.992 1.00 80.88 176 LEU A C 1
ATOM 1369 O O . LEU A 1 176 ? 6.621 -15.046 -10.085 1.00 80.88 176 LEU A O 1
ATOM 1373 N N . ALA A 1 177 ? 4.902 -15.490 -8.707 1.00 81.50 177 ALA A N 1
ATOM 1374 C CA . ALA A 1 177 ? 4.177 -16.326 -9.661 1.00 81.50 177 ALA A CA 1
ATOM 1375 C C . ALA A 1 177 ? 3.781 -15.543 -10.923 1.00 81.50 177 ALA A C 1
ATOM 1377 O O . ALA A 1 177 ? 3.949 -16.040 -12.036 1.00 81.50 177 ALA A O 1
ATOM 1378 N N . LEU A 1 178 ? 3.316 -14.298 -10.766 1.00 79.62 178 LEU A N 1
ATOM 1379 C CA . LEU A 1 178 ? 2.973 -13.429 -11.896 1.00 79.62 178 LEU A CA 1
ATOM 1380 C C . LEU A 1 178 ? 4.197 -13.062 -12.744 1.00 79.62 178 LEU A C 1
ATOM 1382 O O . LEU A 1 178 ? 4.109 -13.068 -13.971 1.00 79.62 178 LEU A O 1
ATOM 1386 N N . ILE A 1 179 ? 5.339 -12.773 -12.111 1.00 78.88 179 ILE A N 1
ATOM 1387 C CA . ILE A 1 179 ? 6.595 -12.498 -12.823 1.00 78.88 179 ILE A CA 1
ATOM 1388 C C . ILE A 1 179 ? 7.049 -13.738 -13.604 1.00 78.88 179 ILE A C 1
ATOM 1390 O O . ILE A 1 179 ? 7.387 -13.619 -14.780 1.00 78.88 179 ILE A O 1
ATOM 1394 N N . GLY A 1 180 ? 7.016 -14.921 -12.980 1.00 82.00 180 GLY A N 1
ATOM 1395 C CA . GLY A 1 180 ? 7.373 -16.184 -13.630 1.00 82.00 180 GLY A CA 1
ATOM 1396 C C . GLY A 1 180 ? 6.478 -16.503 -14.829 1.00 82.00 180 GLY A C 1
ATOM 1397 O O . GLY A 1 180 ? 6.979 -16.833 -15.900 1.00 82.00 180 GLY A O 1
ATOM 1398 N N . LEU A 1 181 ? 5.162 -16.317 -14.688 1.00 86.25 181 LEU A N 1
ATOM 1399 C CA . LEU A 1 181 ? 4.211 -16.500 -15.786 1.00 86.25 181 LEU A CA 1
ATOM 1400 C C . LEU A 1 181 ? 4.471 -15.518 -16.938 1.00 86.25 181 LEU A C 1
ATOM 1402 O O . LEU A 1 181 ? 4.487 -15.917 -18.099 1.00 86.25 181 LEU A O 1
ATOM 1406 N N . ALA A 1 182 ? 4.706 -14.241 -16.630 1.00 77.50 182 ALA A N 1
ATOM 1407 C CA . ALA A 1 182 ? 5.010 -13.231 -17.641 1.00 77.50 182 ALA A CA 1
ATOM 1408 C C . ALA A 1 182 ? 6.333 -13.508 -18.374 1.00 77.50 182 ALA A C 1
ATOM 1410 O O . ALA A 1 182 ? 6.445 -13.200 -19.559 1.00 77.50 182 ALA A O 1
ATOM 1411 N N . ALA A 1 183 ? 7.326 -14.079 -17.687 1.00 80.69 183 ALA A N 1
ATOM 1412 C CA . ALA A 1 183 ? 8.569 -14.523 -18.307 1.00 80.69 183 ALA A CA 1
ATOM 1413 C C . ALA A 1 183 ? 8.338 -15.728 -19.233 1.00 80.69 183 ALA A C 1
ATOM 1415 O O . ALA A 1 183 ? 8.843 -15.730 -20.349 1.00 80.69 183 ALA A O 1
ATOM 1416 N N . MET A 1 184 ? 7.526 -16.702 -18.807 1.00 87.25 184 MET A N 1
ATOM 1417 C CA . MET A 1 184 ? 7.192 -17.885 -19.607 1.00 87.25 184 MET A CA 1
ATOM 1418 C C . MET A 1 184 ? 6.420 -17.539 -20.886 1.00 87.25 184 MET A C 1
ATOM 1420 O O . MET A 1 184 ? 6.687 -18.123 -21.921 1.00 87.25 184 MET A O 1
ATOM 1424 N N . LEU A 1 185 ? 5.500 -16.571 -20.842 1.00 83.88 185 LEU A N 1
ATOM 1425 C CA . LEU A 1 185 ? 4.751 -16.124 -22.028 1.00 83.88 185 LEU A CA 1
ATOM 1426 C C . LEU A 1 185 ? 5.598 -15.328 -23.035 1.00 83.88 185 LEU A C 1
ATOM 1428 O O . LEU A 1 185 ? 5.133 -15.053 -24.139 1.00 83.88 185 LEU A O 1
ATOM 1432 N N . ARG A 1 186 ? 6.796 -14.887 -22.636 1.00 76.69 186 ARG A N 1
ATOM 1433 C CA . ARG A 1 186 ? 7.732 -14.143 -23.490 1.00 76.69 186 ARG A CA 1
ATOM 1434 C C . ARG A 1 186 ? 8.829 -15.020 -24.098 1.00 76.69 186 ARG A C 1
ATOM 1436 O O . ARG A 1 186 ? 9.517 -14.525 -24.987 1.00 76.69 186 ARG A O 1
ATOM 1443 N N . ALA A 1 187 ? 9.026 -16.232 -23.580 1.00 70.75 187 ALA A N 1
ATOM 1444 C CA . ALA A 1 187 ? 9.980 -17.219 -24.085 1.00 70.75 187 ALA A CA 1
ATOM 1445 C C . ALA A 1 187 ? 9.352 -18.039 -25.218 1.00 70.75 187 ALA A C 1
ATOM 1447 O O . ALA A 1 187 ? 10.103 -18.380 -26.156 1.00 70.75 187 ALA A O 1
#